Protein AF-A0A7S2NQ00-F1 (afdb_monomer_lite)

Sequence (305 aa):
FSMNWHCWFMMGFLTVGPRHGHSEIGVLGLAWDTFSVASLLTASLGALIAVVATLFPPPPKTNYRKVSDSAATVSKAMGKIWKEAIEYFCGQQEGPMRLLLAEAIGKFSELTTRTLGDLKASWWEGFDLCGMGKKRQLYMALDSTAKSMDAVMVAMQDSITHDKFDKLHIAFCTSLRSSMDELRVAASALFELCEQACQDGDISSDEVDLINDTILLVQDKQALLLRTYRGLAHERGFGAQMVSEDLASENTFVFALSVWARKIADLARNILDIDDRLDRERNCTGTLANALRAGFCTAFSVPDK

Structure (mmCIF, N/CA/C/O backbone):
data_AF-A0A7S2NQ00-F1
#
_entry.id   AF-A0A7S2NQ00-F1
#
loop_
_atom_site.group_PDB
_atom_site.id
_atom_site.type_symbol
_atom_site.label_atom_id
_atom_site.label_alt_id
_atom_site.label_comp_id
_atom_site.label_asym_id
_atom_site.label_entity_id
_atom_site.label_seq_id
_atom_site.pdbx_PDB_ins_code
_atom_site.Cartn_x
_atom_site.Cartn_y
_atom_site.Cartn_z
_atom_site.occupancy
_atom_site.B_iso_or_equiv
_atom_site.auth_seq_id
_atom_site.auth_comp_id
_atom_site.auth_asym_id
_atom_site.auth_atom_id
_atom_site.pdbx_PDB_model_num
ATOM 1 N N . PHE A 1 1 ? 30.114 32.104 -31.464 1.00 52.38 1 PHE A N 1
ATOM 2 C CA . PHE A 1 1 ? 31.107 31.275 -32.184 1.00 52.38 1 PHE A CA 1
ATOM 3 C C . PHE A 1 1 ? 30.526 30.605 -33.438 1.00 52.38 1 PHE A C 1
ATOM 5 O O . PHE A 1 1 ? 31.122 30.752 -34.495 1.00 52.38 1 PHE A O 1
ATOM 12 N N . SER A 1 2 ? 29.344 29.969 -33.373 1.00 44.84 2 SER A N 1
ATOM 13 C CA . SER A 1 2 ? 28.665 29.335 -34.530 1.00 44.84 2 SER A CA 1
ATOM 14 C C . SER A 1 2 ? 28.447 30.265 -35.747 1.00 44.84 2 SER A C 1
ATOM 16 O O . SER A 1 2 ? 28.715 29.865 -36.875 1.00 44.84 2 SER A O 1
ATOM 18 N N . MET A 1 3 ? 28.075 31.535 -35.534 1.00 55.12 3 MET A N 1
ATOM 19 C CA . MET A 1 3 ? 27.800 32.480 -36.634 1.00 55.12 3 MET A CA 1
ATOM 20 C C . MET A 1 3 ? 29.037 32.853 -37.471 1.00 55.12 3 MET A C 1
ATOM 22 O O . MET A 1 3 ? 28.929 33.014 -38.681 1.00 55.12 3 MET A O 1
ATOM 26 N N . ASN A 1 4 ? 30.223 32.939 -36.855 1.00 66.38 4 ASN A N 1
ATOM 27 C CA . ASN A 1 4 ? 31.463 33.279 -37.570 1.00 66.38 4 ASN A CA 1
ATOM 28 C C . ASN A 1 4 ? 31.917 32.116 -38.476 1.00 66.38 4 ASN A C 1
ATOM 30 O O . ASN A 1 4 ? 32.315 32.314 -39.620 1.00 66.38 4 ASN A O 1
ATOM 34 N N . TRP A 1 5 ? 31.736 30.883 -37.993 1.00 65.56 5 TRP A N 1
ATOM 35 C CA . TRP A 1 5 ? 31.944 29.667 -38.779 1.00 65.56 5 TRP A CA 1
ATOM 36 C C . TRP A 1 5 ? 30.971 29.561 -39.956 1.00 65.56 5 TRP A C 1
ATOM 38 O O . TRP A 1 5 ? 31.375 29.193 -41.057 1.00 65.56 5 TRP A O 1
ATOM 48 N N . HIS A 1 6 ? 29.706 29.940 -39.760 1.00 62.81 6 HIS A N 1
ATOM 49 C CA . HIS A 1 6 ? 28.709 29.879 -40.826 1.00 62.81 6 HIS A CA 1
ATOM 50 C C . HIS A 1 6 ? 29.002 30.869 -41.967 1.00 62.81 6 HIS A C 1
ATOM 52 O O . HIS A 1 6 ? 28.882 30.501 -43.137 1.00 62.81 6 HIS A O 1
ATOM 58 N N . CYS A 1 7 ? 29.459 32.085 -41.638 1.00 67.62 7 CYS A N 1
ATOM 59 C CA . CYS A 1 7 ? 29.913 33.073 -42.622 1.00 67.62 7 CYS A CA 1
ATOM 60 C C . CYS A 1 7 ? 31.160 32.605 -43.385 1.00 67.62 7 CYS A C 1
ATOM 62 O O . CYS A 1 7 ? 31.236 32.790 -44.598 1.00 67.62 7 CYS A O 1
ATOM 64 N N . TRP A 1 8 ? 32.114 31.962 -42.705 1.00 71.00 8 TRP A N 1
ATOM 65 C CA . TRP A 1 8 ? 33.297 31.392 -43.355 1.00 71.00 8 TRP A CA 1
ATOM 66 C C . TRP A 1 8 ? 32.928 30.266 -44.340 1.00 71.00 8 TRP A C 1
ATOM 68 O O . TRP A 1 8 ? 33.431 30.251 -45.462 1.00 71.00 8 TRP A O 1
ATOM 78 N N . PHE A 1 9 ? 31.965 29.402 -43.990 1.00 64.19 9 PHE A N 1
ATOM 79 C CA . PHE A 1 9 ? 31.424 28.382 -44.900 1.00 64.19 9 PHE A CA 1
ATOM 80 C C . PHE A 1 9 ? 30.697 28.965 -46.114 1.00 64.19 9 PHE A C 1
ATOM 82 O O . PHE A 1 9 ? 30.897 28.488 -47.230 1.00 64.19 9 PHE A O 1
ATOM 89 N N . MET A 1 10 ? 29.869 29.997 -45.919 1.00 64.31 10 MET A N 1
ATOM 90 C CA . MET A 1 10 ? 29.208 30.681 -47.036 1.00 64.31 10 MET A CA 1
ATOM 91 C C . MET A 1 10 ? 30.221 31.348 -47.967 1.00 64.31 10 MET A C 1
ATOM 93 O O . MET A 1 10 ? 30.079 31.256 -49.183 1.00 64.31 10 MET A O 1
ATOM 97 N N . MET A 1 11 ? 31.280 31.953 -47.419 1.00 67.50 11 MET A N 1
ATOM 98 C CA . MET A 1 11 ? 32.352 32.519 -48.237 1.00 67.50 11 MET A CA 1
ATOM 99 C C . MET A 1 11 ? 33.125 31.438 -48.997 1.00 67.50 11 MET A C 1
ATOM 101 O O . MET A 1 11 ? 33.372 31.628 -50.181 1.00 67.50 11 MET A O 1
ATOM 105 N N . GLY A 1 12 ? 33.412 30.285 -48.382 1.00 64.06 12 GLY A N 1
ATOM 106 C CA . GLY A 1 12 ? 34.056 29.144 -49.047 1.00 64.06 12 GLY A CA 1
ATOM 107 C C . GLY A 1 12 ? 33.224 28.498 -50.165 1.00 64.06 12 GLY A C 1
ATOM 108 O O . GLY A 1 12 ? 33.791 27.924 -51.089 1.00 64.06 12 GLY A O 1
ATOM 109 N N . PHE A 1 13 ? 31.892 28.618 -50.120 1.00 60.06 13 PHE A N 1
ATOM 110 C CA . PHE A 1 13 ? 31.005 28.214 -51.221 1.00 60.06 13 PHE A CA 1
ATOM 111 C C . PHE A 1 13 ? 31.018 29.205 -52.395 1.00 60.06 13 PHE A C 1
ATOM 113 O O . PHE A 1 13 ? 30.769 28.810 -53.533 1.00 60.06 13 PHE A O 1
ATOM 120 N N . LEU A 1 14 ? 31.285 30.487 -52.124 1.00 60.31 14 LEU A N 1
ATOM 121 C CA . LEU A 1 14 ? 31.283 31.563 -53.120 1.00 60.31 14 LEU A CA 1
ATOM 122 C C . LEU A 1 14 ? 32.651 31.756 -53.791 1.00 60.31 14 LEU A C 1
ATOM 124 O O . LEU A 1 14 ? 32.713 32.254 -54.916 1.00 60.31 14 LEU A O 1
ATOM 128 N N . THR A 1 15 ? 33.751 31.347 -53.153 1.00 60.72 15 THR A N 1
ATOM 129 C CA . THR A 1 15 ? 35.082 31.332 -53.772 1.00 60.72 15 THR A CA 1
ATOM 130 C C . THR A 1 15 ? 35.313 30.040 -54.553 1.00 60.72 15 THR A C 1
ATOM 132 O O . THR A 1 15 ? 35.629 28.988 -54.004 1.00 60.72 15 THR A O 1
ATOM 135 N N . VAL A 1 16 ? 35.210 30.129 -55.880 1.00 57.78 16 VAL A N 1
ATOM 136 C CA . VAL A 1 16 ? 35.506 29.025 -56.806 1.00 57.78 16 VAL A CA 1
ATOM 137 C C . VAL A 1 16 ? 37.029 28.823 -56.904 1.00 57.78 16 VAL A C 1
ATOM 139 O O . VAL A 1 16 ? 37.680 29.313 -57.822 1.00 57.78 16 VAL A O 1
ATOM 142 N N . GLY A 1 17 ? 37.625 28.166 -55.906 1.00 62.41 17 GLY A N 1
ATOM 143 C CA . GLY A 1 17 ? 39.046 27.797 -55.893 1.00 62.41 17 GLY A CA 1
ATOM 144 C C . GLY A 1 17 ? 39.348 26.487 -56.648 1.00 62.41 17 GLY A C 1
ATOM 145 O O . GLY A 1 17 ? 38.424 25.732 -56.963 1.00 62.41 17 GLY A O 1
ATOM 146 N N . PRO A 1 18 ? 40.629 26.177 -56.939 1.00 56.31 18 PRO A N 1
ATOM 147 C CA . PRO A 1 18 ? 41.018 24.993 -57.707 1.00 56.31 18 PRO A CA 1
ATOM 148 C C . PRO A 1 18 ? 40.613 23.703 -56.980 1.00 56.31 18 PRO A C 1
ATOM 150 O O . PRO A 1 18 ? 41.035 23.461 -55.845 1.00 56.31 18 PRO A O 1
ATOM 153 N N . ARG A 1 19 ? 39.797 22.871 -57.642 1.00 55.47 19 ARG A N 1
ATOM 154 C CA . ARG A 1 19 ? 39.332 21.571 -57.133 1.00 55.47 19 ARG A CA 1
ATOM 155 C C . ARG A 1 19 ? 40.534 20.652 -56.888 1.00 55.47 19 ARG A C 1
ATOM 157 O O . ARG A 1 19 ? 41.131 20.154 -57.837 1.00 55.47 19 ARG A O 1
ATOM 164 N N . HIS A 1 20 ? 40.896 20.447 -55.623 1.00 53.41 20 HIS A N 1
ATOM 165 C CA . HIS A 1 20 ? 41.841 19.400 -55.235 1.00 53.41 20 HIS A CA 1
ATOM 166 C C . HIS A 1 20 ? 41.132 18.036 -55.312 1.00 53.41 20 HIS A C 1
ATOM 168 O O . HIS A 1 20 ? 39.928 17.958 -55.075 1.00 53.41 20 HIS A O 1
ATOM 174 N N . GLY A 1 21 ? 41.875 17.009 -55.735 1.00 54.28 21 GLY A N 1
ATOM 175 C CA . GLY A 1 21 ? 41.386 15.752 -56.318 1.00 54.28 21 GLY A CA 1
ATOM 176 C C . GLY A 1 21 ? 40.167 15.113 -55.647 1.00 54.28 21 GLY A C 1
ATOM 177 O O . GLY A 1 21 ? 40.151 14.874 -54.444 1.00 54.28 21 GLY A O 1
ATOM 178 N N . HIS A 1 22 ? 39.160 14.802 -56.464 1.00 52.53 22 HIS A N 1
ATOM 179 C CA . HIS A 1 22 ? 37.977 14.046 -56.071 1.00 52.53 22 HIS A CA 1
ATOM 180 C C . HIS A 1 22 ? 38.271 12.542 -56.072 1.00 52.53 22 HIS A C 1
ATOM 182 O O . HIS A 1 22 ? 38.743 12.000 -57.069 1.00 52.53 22 HIS A O 1
ATOM 188 N N . SER A 1 23 ? 37.940 11.856 -54.981 1.00 54.41 23 SER A N 1
ATOM 189 C CA . SER A 1 23 ? 37.744 10.408 -54.969 1.00 54.41 23 SER A CA 1
ATOM 190 C C . SER A 1 23 ? 36.281 10.110 -55.333 1.00 54.41 23 SER A C 1
ATOM 192 O O . SER A 1 23 ? 35.358 10.438 -54.590 1.00 54.41 23 SER A O 1
ATOM 194 N N . GLU A 1 24 ? 36.041 9.500 -56.497 1.00 54.00 24 GLU A N 1
ATOM 195 C CA . GLU A 1 24 ? 34.697 9.166 -57.013 1.00 54.00 24 GLU A CA 1
ATOM 196 C C . GLU A 1 24 ? 34.050 7.941 -56.325 1.00 54.00 24 GLU A C 1
ATOM 198 O O . GLU A 1 24 ? 33.332 7.167 -56.949 1.00 54.00 24 GLU A O 1
ATOM 203 N N . ILE A 1 25 ? 34.284 7.724 -55.029 1.00 55.72 25 ILE A N 1
ATOM 204 C CA . ILE A 1 25 ? 33.811 6.516 -54.316 1.00 55.72 25 ILE A CA 1
ATOM 205 C C . ILE A 1 25 ? 32.487 6.794 -53.567 1.00 55.72 25 ILE A C 1
ATOM 207 O O . ILE A 1 25 ? 32.195 6.232 -52.517 1.00 55.72 25 ILE A O 1
ATOM 211 N N . GLY A 1 26 ? 31.657 7.701 -54.086 1.00 51.44 26 GLY A N 1
ATOM 212 C CA . GLY A 1 26 ? 30.433 8.151 -53.420 1.00 51.44 26 GLY A CA 1
ATOM 213 C C . GLY A 1 26 ? 29.147 7.528 -53.963 1.00 51.44 26 GLY A C 1
ATOM 214 O O . GLY A 1 26 ? 28.805 7.717 -55.129 1.00 51.44 26 GLY A O 1
ATOM 215 N N . VAL A 1 27 ? 28.364 6.867 -53.103 1.00 57.03 27 VAL A N 1
ATOM 216 C CA . VAL A 1 27 ? 26.965 6.504 -53.404 1.00 57.03 27 VAL A CA 1
ATOM 217 C C . VAL A 1 27 ? 26.178 7.789 -53.720 1.00 57.03 27 VAL A C 1
ATOM 219 O O . VAL A 1 27 ? 26.287 8.763 -52.975 1.00 57.03 27 VAL A O 1
ATOM 222 N N . LEU A 1 28 ? 25.415 7.794 -54.825 1.00 63.53 28 LEU A N 1
ATOM 223 C CA . LEU A 1 28 ? 24.673 8.945 -55.392 1.00 63.53 28 LEU A CA 1
ATOM 224 C C . LEU A 1 28 ? 25.531 10.088 -55.981 1.00 63.53 28 LEU A C 1
ATOM 226 O O . LEU A 1 28 ? 25.017 11.184 -56.193 1.00 63.53 28 LEU A O 1
ATOM 230 N N . GLY A 1 29 ? 26.820 9.867 -56.265 1.00 65.38 29 GLY A N 1
ATOM 231 C CA . GLY A 1 29 ? 27.687 10.906 -56.849 1.00 65.38 29 GLY A CA 1
ATOM 232 C C . GLY A 1 29 ? 28.049 12.035 -55.875 1.00 65.38 29 GLY A C 1
ATOM 233 O O . GLY A 1 29 ? 28.569 13.073 -56.282 1.00 65.38 29 GLY A O 1
ATOM 234 N N . LEU A 1 30 ? 27.779 11.841 -54.581 1.00 61.88 30 LEU A N 1
ATOM 235 C CA . LEU A 1 30 ? 28.174 12.748 -53.510 1.00 61.88 30 LEU A CA 1
ATOM 236 C C . LEU A 1 30 ? 29.583 12.389 -53.033 1.00 61.88 30 LEU A C 1
ATOM 238 O O . LEU A 1 30 ? 29.820 11.287 -52.545 1.00 61.88 30 LEU A O 1
ATOM 242 N N . ALA A 1 31 ? 30.521 13.327 -53.135 1.00 69.19 31 ALA A N 1
ATOM 243 C CA . ALA A 1 31 ? 31.853 13.175 -52.561 1.00 69.19 31 ALA A CA 1
ATOM 244 C C . ALA A 1 31 ? 31.782 13.366 -51.034 1.00 69.19 31 ALA A C 1
ATOM 246 O O . ALA A 1 31 ? 31.912 14.485 -50.532 1.00 69.19 31 ALA A O 1
ATOM 247 N N . TRP A 1 32 ? 31.545 12.268 -50.307 1.00 68.25 32 TRP A N 1
ATOM 248 C CA . TRP A 1 32 ? 31.371 12.221 -48.845 1.00 68.25 32 TRP A CA 1
ATOM 249 C C . TRP A 1 32 ? 32.559 12.777 -48.054 1.00 68.25 32 TRP A C 1
ATOM 251 O O . TRP A 1 32 ? 32.374 13.278 -46.950 1.00 68.25 32 TRP A O 1
ATOM 261 N N . ASP A 1 33 ? 33.752 12.743 -48.645 1.00 64.94 33 ASP A N 1
ATOM 262 C CA . ASP A 1 33 ? 34.991 13.254 -48.048 1.00 64.94 33 ASP A CA 1
ATOM 263 C C . ASP A 1 33 ? 35.174 14.770 -48.252 1.00 64.94 33 ASP A C 1
ATOM 265 O O . ASP A 1 33 ? 36.133 15.391 -47.796 1.00 64.94 33 ASP A O 1
ATOM 269 N N . THR A 1 34 ? 34.239 15.417 -48.956 1.00 71.25 34 THR A N 1
ATOM 270 C CA . THR A 1 34 ? 34.303 16.865 -49.134 1.00 71.25 34 THR A CA 1
ATOM 271 C C . THR A 1 34 ? 33.922 17.531 -47.825 1.00 71.25 34 THR A C 1
ATOM 273 O O . THR A 1 34 ? 32.816 17.353 -47.310 1.00 71.25 34 THR A O 1
ATOM 276 N N . PHE A 1 35 ? 34.815 18.386 -47.343 1.00 73.12 35 PHE A N 1
ATOM 277 C CA . PHE A 1 35 ? 34.628 19.207 -46.153 1.00 73.12 35 PHE A CA 1
ATOM 278 C C . PHE A 1 35 ? 33.249 19.905 -46.094 1.00 73.12 35 PHE A C 1
ATOM 280 O O . PHE A 1 35 ? 32.641 20.009 -45.027 1.00 73.12 35 PHE A O 1
ATOM 287 N N . SER A 1 36 ? 32.694 20.302 -47.244 1.00 70.94 36 SER A N 1
ATOM 288 C CA . SER A 1 36 ? 31.351 20.884 -47.369 1.00 70.94 36 SER A CA 1
ATOM 289 C C . SER A 1 36 ? 30.213 19.929 -46.976 1.00 70.94 36 SER A C 1
ATOM 291 O O . SER A 1 36 ? 29.279 20.347 -46.293 1.00 70.94 36 SER A O 1
ATOM 293 N N . VAL A 1 37 ? 30.279 18.652 -47.374 1.00 74.94 37 VAL A N 1
ATOM 294 C CA . VAL A 1 37 ? 29.240 17.642 -47.081 1.00 74.94 37 VAL A CA 1
ATOM 295 C C . VAL A 1 37 ? 29.278 17.259 -45.605 1.00 74.94 37 VAL A C 1
ATOM 297 O O . VAL A 1 37 ? 28.239 17.261 -44.945 1.00 74.94 37 VAL A O 1
ATOM 300 N N . ALA A 1 38 ? 30.475 17.023 -45.061 1.00 76.12 38 ALA A N 1
ATOM 301 C CA . ALA A 1 38 ? 30.662 16.742 -43.638 1.00 76.12 38 ALA A CA 1
ATOM 302 C C . ALA A 1 38 ? 30.102 17.871 -42.754 1.00 76.12 38 ALA A C 1
ATOM 304 O O . ALA A 1 38 ? 29.434 17.628 -41.747 1.00 76.12 38 ALA A O 1
ATOM 305 N N . SER A 1 39 ? 30.307 19.120 -43.170 1.00 75.00 39 SER A N 1
ATOM 306 C CA . SER A 1 39 ? 29.847 20.296 -42.429 1.00 75.00 39 SER A CA 1
ATOM 307 C C . SER A 1 39 ? 28.336 20.498 -42.518 1.00 75.00 39 SER A C 1
ATOM 309 O O . SER A 1 39 ? 27.706 20.826 -41.513 1.00 75.00 39 SER A O 1
ATOM 311 N N . LEU A 1 40 ? 27.731 20.228 -43.680 1.00 77.94 40 LEU A N 1
ATOM 312 C CA . LEU A 1 40 ? 26.276 20.244 -43.852 1.00 77.94 40 LEU A CA 1
ATOM 313 C C . LEU A 1 40 ? 25.591 19.153 -43.014 1.00 77.94 40 LEU A C 1
ATOM 315 O O . LEU A 1 40 ? 24.576 19.418 -42.367 1.00 77.94 40 LEU A O 1
ATOM 319 N N . LEU A 1 41 ? 26.154 17.942 -42.978 1.00 80.25 41 LEU A N 1
ATOM 320 C CA . LEU A 1 41 ? 25.651 16.845 -42.145 1.00 80.25 41 LEU A CA 1
ATOM 321 C C . LEU A 1 41 ? 25.779 17.167 -40.657 1.00 80.25 41 LEU A C 1
ATOM 323 O O . LEU A 1 41 ? 24.822 17.005 -39.910 1.00 80.25 41 LEU A O 1
ATOM 327 N N . THR A 1 42 ? 26.920 17.700 -40.227 1.00 82.62 42 THR A N 1
ATOM 328 C CA . THR A 1 42 ? 27.119 18.093 -38.825 1.00 82.62 42 THR A CA 1
ATOM 329 C C . THR A 1 42 ? 26.159 19.217 -38.422 1.00 82.62 42 THR A C 1
ATOM 331 O O . THR A 1 42 ? 25.570 19.167 -37.344 1.00 82.62 42 THR A O 1
ATOM 334 N N . ALA A 1 43 ? 25.948 20.212 -39.290 1.00 81.50 43 ALA A N 1
ATOM 335 C CA . ALA A 1 43 ? 25.021 21.313 -39.035 1.00 81.50 43 ALA A CA 1
ATOM 336 C C . ALA A 1 43 ? 23.555 20.855 -39.011 1.00 81.50 43 ALA A C 1
ATOM 338 O O . ALA A 1 43 ? 22.803 21.284 -38.140 1.00 81.50 43 ALA A O 1
ATOM 339 N N . SER A 1 44 ? 23.150 19.965 -39.921 1.00 83.12 44 SER A N 1
ATOM 340 C CA . SER A 1 44 ? 21.791 19.403 -39.945 1.00 83.12 44 SER A CA 1
ATOM 341 C C . SER A 1 44 ? 21.531 18.475 -38.759 1.00 83.12 44 SER A C 1
ATOM 343 O O . SER A 1 44 ? 20.485 18.596 -38.128 1.00 83.12 44 SER A O 1
ATOM 345 N N . LEU A 1 45 ? 22.494 17.630 -38.378 1.00 83.19 45 LEU A N 1
ATOM 346 C CA . LEU A 1 45 ? 22.410 16.813 -37.167 1.00 83.19 45 LEU A CA 1
ATOM 347 C C . LEU A 1 45 ? 22.350 17.696 -35.912 1.00 83.19 45 LEU A C 1
ATOM 349 O O . LEU A 1 45 ? 21.523 17.465 -35.037 1.00 83.19 45 LEU A O 1
ATOM 353 N N . GLY A 1 46 ? 23.175 18.746 -35.849 1.00 82.19 46 GLY A N 1
ATOM 354 C CA . GLY A 1 46 ? 23.172 19.724 -34.762 1.00 82.19 46 GLY A CA 1
ATOM 355 C C . GLY A 1 46 ? 21.860 20.504 -34.669 1.00 82.19 46 GLY A C 1
ATOM 356 O O . GLY A 1 46 ? 21.346 20.694 -33.572 1.00 82.19 46 GLY A O 1
ATOM 357 N N . ALA A 1 47 ? 21.276 20.898 -35.805 1.00 81.69 47 ALA A N 1
ATOM 358 C CA . ALA A 1 47 ? 19.964 21.535 -35.861 1.00 81.69 47 ALA A CA 1
ATOM 359 C C . ALA A 1 47 ? 18.849 20.572 -35.431 1.00 81.69 47 ALA A C 1
ATOM 361 O O . ALA A 1 47 ? 17.967 20.968 -34.676 1.00 81.69 47 ALA A O 1
ATOM 362 N N . LEU A 1 48 ? 18.911 19.302 -35.841 1.00 86.12 48 LEU A N 1
ATOM 363 C CA . LEU A 1 48 ? 17.948 18.279 -35.438 1.00 86.12 48 LEU A CA 1
ATOM 364 C C . LEU A 1 48 ? 18.043 17.998 -33.933 1.00 86.12 48 LEU A C 1
ATOM 366 O O . LEU A 1 48 ? 17.024 17.996 -33.252 1.00 86.12 48 LEU A O 1
ATOM 370 N N . ILE A 1 49 ? 19.259 17.872 -33.393 1.00 81.56 49 ILE A N 1
ATOM 371 C CA . ILE A 1 49 ? 19.506 17.757 -31.950 1.00 81.56 49 ILE A CA 1
ATOM 372 C C . ILE A 1 49 ? 19.036 19.016 -31.213 1.00 81.56 49 ILE A C 1
ATOM 374 O O . ILE A 1 49 ? 18.478 18.891 -30.133 1.00 81.56 49 ILE A O 1
ATOM 378 N N . ALA A 1 50 ? 19.207 20.217 -31.770 1.00 80.44 50 ALA A N 1
ATOM 379 C CA . ALA A 1 50 ? 18.739 21.461 -31.158 1.00 80.44 50 ALA A CA 1
ATOM 380 C C . ALA A 1 50 ? 17.208 21.589 -31.178 1.00 80.44 50 ALA A C 1
ATOM 382 O O . ALA A 1 50 ? 16.624 22.060 -30.206 1.00 80.44 50 ALA A O 1
ATOM 383 N N . VAL A 1 51 ? 16.537 21.133 -32.239 1.00 83.31 51 VAL A N 1
ATOM 384 C CA . VAL A 1 51 ? 15.069 21.035 -32.287 1.00 83.31 51 VAL A CA 1
ATOM 385 C C . VAL A 1 51 ? 14.589 20.010 -31.266 1.00 83.31 51 VAL A C 1
ATOM 387 O O . VAL A 1 51 ? 13.704 20.309 -30.477 1.00 83.31 51 VAL A O 1
ATOM 390 N N . VAL A 1 52 ? 15.233 18.845 -31.189 1.00 76.50 52 VAL A N 1
ATOM 391 C CA . VAL A 1 52 ? 14.970 17.845 -30.146 1.00 76.50 52 VAL A CA 1
ATOM 392 C C . VAL A 1 52 ? 15.186 18.466 -28.758 1.00 76.50 52 VAL A C 1
ATOM 394 O O . VAL A 1 52 ? 14.283 18.442 -27.937 1.00 76.50 52 VAL A O 1
ATOM 397 N N . ALA A 1 53 ? 16.306 19.135 -28.501 1.00 70.94 53 ALA A N 1
ATOM 398 C CA . ALA A 1 53 ? 16.616 19.750 -27.209 1.00 70.94 53 ALA A CA 1
ATOM 399 C C . ALA A 1 53 ? 15.712 20.942 -26.845 1.00 70.94 53 ALA A C 1
ATOM 401 O O . ALA A 1 53 ? 15.511 21.219 -25.669 1.00 70.94 53 ALA A O 1
ATOM 402 N N . THR A 1 54 ? 15.159 21.661 -27.823 1.00 72.94 54 THR A N 1
ATOM 403 C CA . THR A 1 54 ? 14.191 22.745 -27.567 1.00 72.94 54 THR A CA 1
ATOM 404 C C . THR A 1 54 ? 12.768 22.218 -27.394 1.00 72.94 54 THR A C 1
ATOM 406 O O . THR A 1 54 ? 11.995 22.807 -26.641 1.00 72.94 54 THR A O 1
ATOM 409 N N . LEU A 1 55 ? 12.433 21.083 -28.016 1.00 69.44 55 LEU A N 1
ATOM 410 C CA . LEU A 1 55 ? 11.195 20.339 -27.764 1.00 69.44 55 LEU A CA 1
ATOM 411 C C . LEU A 1 55 ? 11.239 19.556 -26.439 1.00 69.44 55 LEU A C 1
ATOM 413 O O . LEU A 1 55 ? 10.189 19.317 -25.845 1.00 69.44 55 LEU A O 1
ATOM 417 N N . PHE A 1 56 ? 12.433 19.202 -25.954 1.00 62.75 56 PHE A N 1
ATOM 418 C CA . PHE A 1 56 ? 12.677 18.552 -24.666 1.00 62.75 56 PHE A CA 1
ATOM 419 C C . PHE A 1 56 ? 13.412 19.514 -23.703 1.00 62.75 56 PHE A C 1
ATOM 421 O O . PHE A 1 56 ? 14.631 19.396 -23.551 1.00 62.75 56 PHE A O 1
ATOM 428 N N . PRO A 1 57 ? 12.708 20.460 -23.032 1.00 55.88 57 PRO A N 1
ATOM 429 C CA . PRO A 1 57 ? 13.256 21.245 -21.909 1.00 55.88 57 PRO A CA 1
ATOM 430 C C . PRO A 1 57 ? 13.941 20.337 -20.861 1.00 55.88 57 PRO A C 1
ATOM 432 O O . PRO A 1 57 ? 13.695 19.128 -20.898 1.00 55.88 57 PRO A O 1
ATOM 435 N N . PRO A 1 58 ? 14.785 20.869 -19.931 1.00 55.59 58 PRO A N 1
ATOM 436 C CA . PRO A 1 58 ? 15.537 20.059 -18.958 1.00 55.59 58 PRO A CA 1
ATOM 437 C C . PRO A 1 58 ? 14.640 18.955 -18.418 1.00 55.59 58 PRO A C 1
ATOM 439 O O . PRO A 1 58 ? 13.527 19.292 -18.003 1.00 55.59 58 PRO A O 1
ATOM 442 N N . PRO A 1 59 ? 15.069 17.679 -18.521 1.00 53.59 59 PRO A N 1
ATOM 443 C CA . PRO A 1 59 ? 14.159 16.557 -18.665 1.00 53.59 59 PRO A CA 1
ATOM 444 C C . PRO A 1 59 ? 13.096 16.679 -17.582 1.00 53.59 59 PRO A C 1
ATOM 446 O O . PRO A 1 59 ? 13.450 16.587 -16.396 1.00 53.59 59 PRO A O 1
ATOM 449 N N . PRO A 1 60 ? 11.829 16.980 -17.946 1.00 60.47 60 PRO A N 1
ATOM 450 C CA . PRO A 1 60 ? 10.766 17.019 -16.960 1.00 60.47 60 PRO A CA 1
ATOM 451 C C . PRO A 1 60 ? 10.860 15.705 -16.198 1.00 60.47 60 PRO A C 1
ATOM 453 O O . PRO A 1 60 ? 11.134 14.678 -16.824 1.00 60.47 60 PRO A O 1
ATOM 456 N N . LYS A 1 61 ? 10.731 15.744 -14.859 1.00 69.00 61 LYS A N 1
ATOM 457 C CA . LYS A 1 61 ? 10.731 14.525 -14.033 1.00 69.00 61 LYS A CA 1
ATOM 458 C C . LYS A 1 61 ? 9.959 13.463 -14.809 1.00 69.00 61 LYS A C 1
ATOM 460 O O . LYS A 1 61 ? 8.780 13.694 -15.091 1.00 69.00 61 LYS A O 1
ATOM 465 N N . THR A 1 62 ? 10.644 12.390 -15.210 1.00 82.69 62 THR A N 1
ATOM 466 C CA . THR A 1 62 ? 10.021 11.335 -16.009 1.00 82.69 62 THR A CA 1
ATOM 467 C C . THR A 1 62 ? 8.751 10.909 -15.286 1.00 82.69 62 THR A C 1
ATOM 469 O O . THR A 1 62 ? 8.711 10.877 -14.051 1.00 82.69 62 THR A O 1
ATOM 472 N N . ASN A 1 63 ? 7.682 10.658 -16.021 1.00 88.81 63 ASN A N 1
ATOM 473 C CA . ASN A 1 63 ? 6.413 10.219 -15.473 1.00 88.81 63 ASN A CA 1
ATOM 474 C C . ASN A 1 63 ? 6.622 8.980 -14.596 1.00 88.81 63 ASN A C 1
ATOM 476 O O . ASN A 1 63 ? 6.029 8.919 -13.530 1.00 88.81 63 ASN A O 1
ATOM 480 N N . TYR A 1 64 ? 7.566 8.085 -14.914 1.00 89.62 64 TYR A N 1
ATOM 481 C CA . TYR A 1 64 ? 7.960 7.010 -13.988 1.00 89.62 64 TYR A CA 1
ATOM 482 C C . TYR A 1 64 ? 8.493 7.488 -12.630 1.00 89.62 64 TYR A C 1
ATOM 484 O O . TYR A 1 64 ? 8.159 6.894 -11.607 1.00 89.62 64 TYR A O 1
ATOM 492 N N . ARG A 1 65 ? 9.313 8.546 -12.586 1.00 91.50 65 ARG A N 1
ATOM 493 C CA . ARG A 1 65 ? 9.760 9.133 -11.311 1.00 91.50 65 ARG A CA 1
ATOM 494 C C . ARG A 1 65 ? 8.596 9.772 -10.565 1.00 91.50 65 ARG A C 1
ATOM 496 O O . ARG A 1 65 ? 8.503 9.606 -9.360 1.00 91.50 65 ARG A O 1
ATOM 503 N N . LYS A 1 66 ? 7.688 10.458 -11.268 1.00 93.31 66 LYS A N 1
ATOM 504 C CA . LYS A 1 66 ? 6.474 11.015 -10.648 1.00 93.31 66 LYS A CA 1
ATOM 505 C C . LYS A 1 66 ? 5.565 9.926 -10.087 1.00 93.31 66 LYS A C 1
ATOM 507 O O . LYS A 1 66 ? 5.035 10.108 -8.999 1.00 93.31 66 LYS A O 1
ATOM 512 N N . VAL A 1 67 ? 5.396 8.818 -10.808 1.00 95.12 67 VAL A N 1
ATOM 513 C CA . VAL A 1 67 ? 4.604 7.662 -10.372 1.00 95.12 67 VAL A CA 1
ATOM 514 C C . VAL A 1 67 ? 5.217 7.046 -9.125 1.00 95.12 67 VAL A C 1
ATOM 516 O O . VAL A 1 67 ? 4.491 6.833 -8.168 1.00 95.12 67 VAL A O 1
ATOM 519 N N . SER A 1 68 ? 6.533 6.825 -9.097 1.00 95.38 68 SER A N 1
ATOM 520 C CA . SER A 1 68 ? 7.218 6.293 -7.913 1.00 95.38 68 SER A CA 1
ATOM 521 C C . SER A 1 68 ? 7.131 7.258 -6.721 1.00 95.38 68 SER A C 1
ATOM 523 O O . SER A 1 68 ? 6.667 6.859 -5.657 1.00 95.38 68 SER A O 1
ATOM 525 N N . ASP A 1 69 ? 7.431 8.552 -6.913 1.00 95.88 69 ASP A N 1
ATOM 526 C CA . ASP A 1 69 ? 7.270 9.586 -5.874 1.00 95.88 69 ASP A CA 1
ATOM 527 C C . ASP A 1 69 ? 5.818 9.620 -5.336 1.00 95.88 69 ASP A C 1
ATOM 529 O O . ASP A 1 69 ? 5.582 9.744 -4.129 1.00 95.88 69 ASP A O 1
ATOM 533 N N . SER A 1 70 ? 4.827 9.512 -6.229 1.00 95.50 70 SER A N 1
ATOM 534 C CA . SER A 1 70 ? 3.406 9.551 -5.868 1.00 95.50 70 SER A CA 1
ATOM 535 C C . SER A 1 70 ? 2.962 8.267 -5.178 1.00 95.50 70 SER A C 1
ATOM 537 O O . SER A 1 70 ? 2.283 8.355 -4.164 1.00 95.50 70 SER A O 1
ATOM 539 N N . ALA A 1 71 ? 3.390 7.093 -5.645 1.00 96.31 71 ALA A N 1
ATOM 540 C CA . ALA A 1 71 ? 3.101 5.806 -5.021 1.00 96.31 71 ALA A CA 1
ATOM 541 C C . ALA A 1 71 ? 3.674 5.733 -3.598 1.00 96.31 71 ALA A C 1
ATOM 543 O O . ALA A 1 71 ? 2.954 5.363 -2.672 1.00 96.31 71 ALA A O 1
ATOM 544 N N . ALA A 1 72 ? 4.912 6.196 -3.398 1.00 97.12 72 ALA A N 1
ATOM 545 C CA . ALA A 1 72 ? 5.520 6.319 -2.074 1.00 97.12 72 ALA A CA 1
ATOM 546 C C . ALA A 1 72 ? 4.760 7.312 -1.174 1.00 97.12 72 ALA A C 1
ATOM 548 O O . ALA A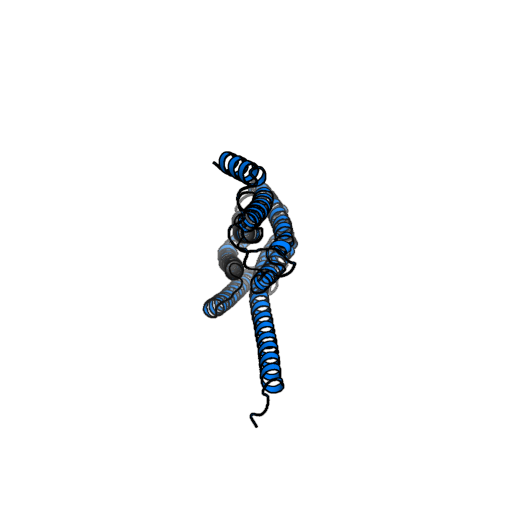 1 72 ? 4.683 7.146 0.044 1.00 97.12 72 ALA A O 1
ATOM 549 N N . THR A 1 73 ? 4.185 8.367 -1.759 1.00 96.88 73 THR A N 1
ATOM 550 C CA . THR A 1 73 ? 3.333 9.312 -1.025 1.00 96.88 73 THR A CA 1
ATOM 551 C C . THR A 1 73 ? 1.983 8.682 -0.668 1.00 96.88 73 THR A C 1
ATOM 553 O O . THR A 1 73 ? 1.516 8.861 0.454 1.00 96.88 73 THR A O 1
ATOM 556 N N . VAL A 1 74 ? 1.375 7.918 -1.582 1.00 96.81 74 VAL A N 1
ATOM 557 C CA . VAL A 1 74 ? 0.111 7.186 -1.391 1.00 96.81 74 VAL A CA 1
ATOM 558 C C . VAL A 1 74 ? 0.255 6.152 -0.274 1.00 96.81 74 VAL A C 1
ATOM 560 O O . VAL A 1 74 ? -0.571 6.140 0.638 1.00 96.81 74 VAL A O 1
ATOM 563 N N . SER A 1 75 ? 1.309 5.330 -0.289 1.00 97.00 75 SER A N 1
ATOM 564 C CA . SER A 1 75 ? 1.537 4.298 0.732 1.00 97.00 75 SER A CA 1
ATOM 565 C C . SER A 1 75 ? 1.712 4.901 2.130 1.00 97.00 75 SER A C 1
ATOM 567 O O . SER A 1 75 ? 1.022 4.503 3.073 1.00 97.00 75 SER A O 1
ATOM 569 N N . LYS A 1 76 ? 2.529 5.955 2.254 1.00 97.25 76 LYS A N 1
ATOM 570 C CA . LYS A 1 76 ? 2.727 6.686 3.517 1.00 97.25 76 LYS A CA 1
ATOM 571 C C . LYS A 1 76 ? 1.466 7.407 3.988 1.00 97.25 76 LYS A C 1
ATOM 573 O O . LYS A 1 76 ? 1.153 7.387 5.179 1.00 97.25 76 LYS A O 1
ATOM 578 N N . ALA A 1 77 ? 0.736 8.053 3.076 1.00 96.69 77 ALA A N 1
ATOM 579 C CA . ALA A 1 77 ? -0.508 8.747 3.401 1.00 96.69 77 ALA A CA 1
ATOM 580 C C . ALA A 1 77 ? -1.568 7.769 3.921 1.00 96.69 77 ALA A C 1
ATOM 582 O O . ALA A 1 77 ? -2.196 8.047 4.936 1.00 96.69 77 ALA A O 1
ATOM 583 N N . MET A 1 78 ? -1.707 6.603 3.286 1.00 96.81 78 MET A N 1
ATOM 584 C CA . MET A 1 78 ? -2.602 5.523 3.707 1.00 96.81 78 MET A CA 1
ATOM 585 C C . MET A 1 78 ? -2.303 5.061 5.143 1.00 96.81 78 MET A C 1
ATOM 587 O O . MET A 1 78 ? -3.197 5.050 5.990 1.00 96.81 78 MET A O 1
ATOM 591 N N . GLY A 1 79 ? -1.039 4.747 5.450 1.00 96.94 79 GLY A N 1
ATOM 592 C CA . GLY A 1 79 ? -0.635 4.346 6.803 1.00 96.94 79 GLY A CA 1
ATOM 593 C C . GLY A 1 79 ? -0.853 5.446 7.849 1.00 96.94 79 GLY A C 1
ATOM 594 O O . GLY A 1 79 ? -1.272 5.164 8.976 1.00 96.94 79 GLY A O 1
ATOM 595 N N . LYS A 1 80 ? -0.620 6.711 7.471 1.00 97.56 80 LYS A N 1
ATOM 596 C CA . LYS A 1 80 ? -0.867 7.885 8.320 1.00 97.56 80 LYS A CA 1
ATOM 597 C C . LYS A 1 80 ? -2.359 8.101 8.597 1.00 97.56 80 LYS A C 1
ATOM 599 O O . LYS A 1 80 ? -2.712 8.313 9.752 1.00 97.56 80 LYS A O 1
ATOM 604 N N . ILE A 1 81 ? -3.218 8.002 7.581 1.00 97.69 81 ILE A N 1
ATOM 605 C CA . ILE A 1 81 ? -4.677 8.137 7.715 1.00 97.69 81 ILE A CA 1
ATOM 606 C C . ILE A 1 81 ? -5.210 7.094 8.696 1.00 97.69 81 ILE A C 1
ATOM 608 O O . ILE A 1 81 ? -5.924 7.450 9.626 1.00 97.69 81 ILE A O 1
ATOM 612 N N . TRP A 1 82 ? -4.808 5.827 8.562 1.00 98.19 82 TRP A N 1
ATOM 613 C CA . TRP A 1 82 ? -5.221 4.786 9.507 1.00 98.19 82 TRP A CA 1
ATOM 614 C C . TRP A 1 82 ? -4.707 5.016 10.927 1.00 98.19 82 TRP A C 1
ATOM 616 O O . TRP A 1 82 ? -5.405 4.705 11.889 1.00 98.19 82 TRP A O 1
ATOM 626 N N . LYS A 1 83 ? -3.495 5.559 11.078 1.00 98.06 83 LYS A N 1
ATOM 627 C CA . LYS A 1 83 ? -2.951 5.905 12.395 1.00 98.06 83 LYS A CA 1
ATOM 628 C C . LYS A 1 83 ? -3.803 6.985 13.061 1.00 98.06 83 LYS A C 1
ATOM 630 O O . LYS A 1 83 ? -4.251 6.792 14.185 1.00 98.06 83 LYS A O 1
ATOM 635 N N . GLU A 1 84 ? -4.055 8.081 12.353 1.00 97.25 84 GLU A N 1
ATOM 636 C CA . GLU A 1 84 ? -4.885 9.189 12.837 1.00 97.25 84 GLU A CA 1
ATOM 637 C C . GLU A 1 84 ? -6.329 8.739 13.105 1.00 97.25 84 GLU A C 1
ATOM 639 O O . GLU A 1 84 ? -6.924 9.135 14.106 1.00 97.25 84 GLU A O 1
ATOM 644 N N . ALA A 1 85 ? -6.867 7.856 12.259 1.00 97.44 85 ALA A N 1
ATOM 645 C CA . ALA A 1 85 ? -8.177 7.247 12.435 1.00 97.44 85 ALA A CA 1
ATOM 646 C C . ALA A 1 85 ? -8.251 6.406 13.715 1.00 97.44 85 ALA A C 1
ATOM 648 O O . ALA A 1 85 ? -9.168 6.602 14.501 1.00 97.44 85 ALA A O 1
ATOM 649 N N . ILE A 1 86 ? -7.283 5.516 13.968 1.00 97.69 86 ILE A N 1
ATOM 650 C CA . ILE A 1 86 ? -7.237 4.703 15.196 1.00 97.69 86 ILE A CA 1
ATOM 651 C C . ILE A 1 86 ? -7.038 5.587 16.432 1.00 97.69 86 ILE A C 1
ATOM 653 O O . ILE A 1 86 ? -7.680 5.359 17.455 1.00 97.69 86 ILE A O 1
ATOM 657 N N . GLU A 1 87 ? -6.169 6.597 16.359 1.00 96.50 87 GLU A N 1
ATOM 658 C CA . GLU A 1 87 ? -5.936 7.534 17.464 1.00 96.50 87 GLU A CA 1
ATOM 659 C C . GLU A 1 87 ? -7.195 8.332 17.816 1.00 96.50 87 GLU A C 1
ATOM 661 O O . GLU A 1 87 ? -7.492 8.494 19.000 1.00 96.50 87 GLU A O 1
ATOM 666 N N . TYR A 1 88 ? -7.947 8.784 16.809 1.00 96.31 88 TYR A N 1
ATOM 667 C CA . TYR A 1 88 ? -9.225 9.459 17.006 1.00 96.31 88 TYR A CA 1
ATOM 668 C C . TYR A 1 88 ? -10.307 8.509 17.520 1.00 96.31 88 TYR A C 1
ATOM 670 O O . TYR A 1 88 ? -10.951 8.806 18.522 1.00 96.31 88 TYR A O 1
ATOM 678 N N . PHE A 1 89 ? -10.472 7.359 16.862 1.00 96.00 89 PHE A N 1
ATOM 679 C CA . PHE A 1 89 ? -11.493 6.362 17.178 1.00 96.00 89 PHE A CA 1
ATOM 680 C C . PHE A 1 89 ? -11.288 5.748 18.566 1.00 96.00 89 PHE A C 1
ATOM 682 O O . PHE A 1 89 ? -12.239 5.381 19.227 1.00 96.00 89 PHE A O 1
ATOM 689 N N . CYS A 1 90 ? -10.049 5.665 19.058 1.00 95.75 90 CYS A N 1
ATOM 690 C CA . CYS A 1 90 ? -9.762 5.246 20.435 1.00 95.75 90 CYS A CA 1
ATOM 691 C C . CYS A 1 90 ? -9.659 6.420 21.425 1.00 95.75 90 CYS A C 1
ATOM 693 O O . CYS A 1 90 ? -9.143 6.247 22.536 1.00 95.75 90 CYS A O 1
ATOM 695 N N . GLY A 1 91 ? -10.057 7.621 21.007 1.00 93.81 91 GLY A N 1
ATOM 696 C CA . GLY A 1 91 ? -10.077 8.822 21.829 1.00 93.81 91 GLY A CA 1
ATOM 697 C C . GLY A 1 91 ? -11.178 8.794 22.892 1.00 93.81 91 GLY A C 1
ATOM 698 O O . GLY A 1 91 ? -11.973 7.866 22.985 1.00 93.81 91 GLY A O 1
ATOM 699 N N . GLN A 1 92 ? -11.214 9.827 23.735 1.00 88.38 92 GLN A N 1
ATOM 700 C CA . GLN A 1 92 ? -12.218 9.940 24.804 1.00 88.38 92 GLN A CA 1
ATOM 701 C C . GLN A 1 92 ? -13.361 10.904 24.474 1.00 88.38 92 GLN A C 1
ATOM 703 O O . GLN A 1 92 ? -14.359 10.918 25.190 1.00 88.38 92 GLN A O 1
ATOM 708 N N . GLN A 1 93 ? -13.194 11.771 23.473 1.00 89.19 93 GLN A N 1
ATOM 709 C CA . GLN A 1 93 ? -14.127 12.859 23.188 1.00 89.19 93 GLN A CA 1
ATOM 710 C C . GLN A 1 93 ? -14.170 13.167 21.694 1.00 89.19 93 GLN A C 1
ATOM 712 O O . GLN A 1 93 ? -13.153 13.089 20.999 1.00 89.19 93 GLN A O 1
ATOM 717 N N . GLU A 1 94 ? -15.340 13.609 21.238 1.00 89.31 94 GLU A N 1
ATOM 718 C CA . GLU A 1 94 ? -15.541 14.119 19.889 1.00 89.31 94 GLU A CA 1
ATOM 719 C C . GLU A 1 94 ? -14.694 15.382 19.673 1.00 89.31 94 GLU A C 1
ATOM 721 O O . GLU A 1 94 ? -14.861 16.402 20.342 1.00 89.31 94 GLU A O 1
ATOM 726 N N . GLY A 1 95 ? -13.754 15.301 18.732 1.00 89.75 95 GLY A N 1
ATOM 727 C CA . GLY A 1 95 ? -12.848 16.398 18.392 1.00 89.75 95 GLY A CA 1
ATOM 728 C C . GLY A 1 95 ? -12.939 16.849 16.929 1.00 89.75 95 GLY A C 1
ATOM 729 O O . GLY A 1 95 ? -13.491 16.134 16.086 1.00 89.75 95 GLY A O 1
ATOM 730 N N . PRO A 1 96 ? -12.318 17.997 16.584 1.00 91.25 96 PRO A N 1
ATOM 731 C CA . PRO A 1 96 ? -12.262 18.511 15.209 1.00 91.25 96 PRO A CA 1
ATOM 732 C C . PRO A 1 96 ? -11.474 17.604 14.250 1.00 91.25 96 PRO A C 1
ATOM 734 O O . PRO A 1 96 ? -11.562 17.766 13.034 1.00 91.25 96 PRO A O 1
ATOM 737 N N . MET A 1 97 ? -10.732 16.628 14.780 1.00 90.88 97 MET A N 1
ATOM 738 C CA . MET A 1 97 ? -9.916 15.689 14.011 1.00 90.88 97 MET A CA 1
ATOM 739 C C . MET A 1 97 ? -10.722 14.892 12.973 1.00 90.88 97 MET A C 1
ATOM 741 O O . MET A 1 97 ? -10.179 14.569 11.922 1.00 90.88 97 MET A O 1
ATOM 745 N N . ARG A 1 98 ? -12.029 14.658 13.182 1.00 91.81 98 ARG A N 1
ATOM 746 C CA . ARG A 1 98 ? -12.884 14.013 12.164 1.00 91.81 98 ARG A CA 1
ATOM 747 C C . ARG A 1 98 ? -12.921 14.774 10.835 1.00 91.81 98 ARG A C 1
ATOM 749 O O . ARG A 1 98 ? -12.959 14.158 9.776 1.00 91.81 98 ARG A O 1
ATOM 756 N N . LEU A 1 99 ? -12.892 16.111 10.884 1.00 93.25 99 LEU A N 1
ATOM 757 C CA . LEU A 1 99 ? -12.931 16.956 9.687 1.00 93.25 99 LEU A CA 1
ATOM 758 C C . LEU A 1 99 ? -11.590 16.904 8.957 1.00 93.25 99 LEU A C 1
ATOM 760 O O . LEU A 1 99 ? -11.559 16.816 7.733 1.00 93.25 99 LEU A O 1
ATOM 764 N N . LEU A 1 100 ? -10.491 16.891 9.716 1.00 94.50 100 LEU A N 1
ATOM 765 C CA . LEU A 1 100 ? -9.146 16.727 9.169 1.00 94.50 100 LEU A CA 1
ATOM 766 C C . LEU A 1 100 ? -8.979 15.358 8.506 1.00 94.50 100 LEU A C 1
ATOM 768 O O . LEU A 1 100 ? -8.398 15.269 7.428 1.00 94.50 100 LEU A O 1
ATOM 772 N N . LEU A 1 101 ? -9.534 14.304 9.108 1.00 95.00 101 LEU A N 1
ATOM 773 C CA . LEU A 1 101 ? -9.498 12.962 8.538 1.00 95.00 101 LEU A CA 1
ATOM 774 C C . LEU A 1 101 ? -10.328 12.868 7.252 1.00 95.00 101 LEU A C 1
ATOM 776 O O . LEU A 1 101 ? -9.860 12.312 6.262 1.00 95.00 101 LEU A O 1
ATOM 780 N N . ALA A 1 102 ? -11.523 13.464 7.234 1.00 94.94 102 ALA A N 1
ATOM 781 C CA . ALA A 1 102 ? -12.347 13.566 6.031 1.00 94.94 102 ALA A CA 1
ATOM 782 C C . ALA A 1 102 ? -11.606 14.283 4.887 1.00 94.94 102 ALA A C 1
ATOM 784 O O . ALA A 1 102 ? -11.597 13.811 3.750 1.00 94.94 102 ALA A O 1
ATOM 785 N N . GLU A 1 103 ? -10.934 15.397 5.192 1.00 95.75 103 GLU A N 1
ATOM 786 C CA . GLU A 1 103 ? -10.108 16.125 4.227 1.00 95.75 103 GLU A CA 1
ATOM 787 C C . GLU A 1 103 ? -8.912 15.283 3.750 1.00 95.75 103 GLU A C 1
ATOM 789 O O . GLU A 1 103 ? -8.600 15.267 2.557 1.00 95.75 103 GLU A O 1
ATOM 794 N N . ALA A 1 104 ? -8.254 14.550 4.654 1.00 96.06 104 ALA A N 1
ATOM 795 C CA . ALA A 1 104 ? -7.134 13.675 4.320 1.00 96.06 104 ALA A CA 1
ATOM 796 C C . ALA A 1 104 ? -7.551 12.528 3.384 1.00 96.06 104 ALA A C 1
ATOM 798 O O . ALA A 1 104 ? -6.839 12.247 2.421 1.00 96.06 104 ALA A O 1
ATOM 799 N N . ILE A 1 105 ? -8.719 11.917 3.612 1.00 95.44 105 ILE A N 1
ATOM 800 C CA . ILE A 1 105 ? -9.297 10.892 2.727 1.00 95.44 105 ILE A CA 1
ATOM 801 C C . ILE A 1 105 ? -9.621 11.486 1.349 1.00 95.44 105 ILE A C 1
ATOM 803 O O . ILE A 1 105 ? -9.298 10.882 0.326 1.00 95.44 105 ILE A O 1
ATOM 807 N N . GLY A 1 106 ? -10.183 12.699 1.300 1.00 95.56 106 GLY A N 1
ATOM 808 C CA . GLY A 1 106 ? -10.425 13.407 0.039 1.00 95.56 106 GLY A CA 1
ATOM 809 C C . GLY A 1 106 ? -9.137 13.638 -0.760 1.00 95.56 106 GLY A C 1
ATOM 810 O O . GLY A 1 106 ? -9.063 13.293 -1.940 1.00 95.56 106 GLY A O 1
ATOM 811 N N . LYS A 1 107 ? -8.083 14.135 -0.097 1.00 95.81 107 LYS A N 1
ATOM 812 C CA . LYS A 1 107 ? -6.751 14.322 -0.703 1.00 95.81 107 LYS A CA 1
ATOM 813 C C . LYS A 1 107 ? -6.121 13.003 -1.152 1.00 95.81 107 LYS A C 1
ATOM 815 O O . LYS A 1 107 ? -5.434 12.972 -2.170 1.00 95.81 107 LYS A O 1
ATOM 820 N N . PHE A 1 108 ? -6.345 11.918 -0.413 1.00 95.50 108 PHE A N 1
ATOM 821 C CA . PHE A 1 108 ? -5.863 10.588 -0.778 1.00 95.50 108 PHE A CA 1
ATOM 822 C C . PHE A 1 108 ? -6.488 10.087 -2.091 1.00 95.50 108 PHE A C 1
ATOM 824 O O . PHE A 1 108 ? -5.769 9.615 -2.977 1.00 95.50 108 PHE A O 1
ATOM 831 N N . SER A 1 109 ? -7.806 10.240 -2.256 1.00 94.88 109 SER A N 1
ATOM 832 C CA . SER A 1 109 ? -8.502 9.845 -3.491 1.00 94.88 109 SER A CA 1
ATOM 833 C C . SER A 1 109 ? -8.068 10.703 -4.693 1.00 94.88 109 SER A C 1
ATOM 835 O O . SER A 1 109 ? -7.835 10.187 -5.794 1.00 94.88 109 SER A O 1
ATOM 837 N N . GLU A 1 110 ? -7.845 12.007 -4.481 1.00 95.12 110 GLU A N 1
ATOM 838 C CA . GLU A 1 110 ? -7.276 12.901 -5.500 1.00 95.12 110 GLU A CA 1
ATOM 839 C C . GLU A 1 110 ? -5.865 12.457 -5.920 1.00 95.12 110 GLU A C 1
ATOM 841 O O . GLU A 1 110 ? -5.574 12.344 -7.114 1.00 95.12 110 GLU A O 1
ATOM 846 N N . LEU A 1 111 ? -4.999 12.147 -4.949 1.00 94.62 111 LEU A N 1
ATOM 847 C CA . LEU A 1 111 ? -3.634 11.688 -5.201 1.00 94.62 111 LEU A CA 1
ATOM 848 C C . LEU A 1 111 ? -3.610 10.372 -5.988 1.00 94.62 111 LEU A C 1
ATOM 850 O O . LEU A 1 111 ? -2.833 10.241 -6.936 1.00 94.62 111 LEU A O 1
ATOM 854 N N . THR A 1 112 ? -4.481 9.422 -5.647 1.00 94.44 112 THR A N 1
ATOM 855 C CA . THR A 1 112 ? -4.622 8.153 -6.379 1.00 94.44 112 THR A CA 1
ATOM 856 C C . THR A 1 112 ? -5.068 8.411 -7.823 1.00 94.44 112 THR A C 1
ATOM 858 O O . THR A 1 112 ? -4.454 7.930 -8.772 1.00 94.44 112 THR A O 1
ATOM 861 N N . THR A 1 113 ? -6.063 9.281 -8.025 1.00 94.69 113 THR A N 1
ATOM 862 C CA . THR A 1 113 ? -6.540 9.657 -9.369 1.00 94.69 113 THR A CA 1
ATOM 863 C C . THR A 1 113 ? -5.446 10.314 -10.213 1.00 94.69 113 THR A C 1
ATOM 865 O O . THR A 1 113 ? -5.300 10.010 -11.401 1.00 94.69 113 THR A O 1
ATOM 868 N N . ARG A 1 114 ? -4.648 11.197 -9.606 1.00 93.50 114 ARG A N 1
ATOM 869 C CA . ARG A 1 114 ? -3.494 11.823 -10.256 1.00 93.50 114 ARG A CA 1
ATOM 870 C C . ARG A 1 114 ? -2.423 10.797 -10.628 1.00 93.50 114 ARG A C 1
ATOM 872 O O . ARG A 1 114 ? -1.914 10.842 -11.747 1.00 93.50 114 ARG A O 1
ATOM 879 N N . THR A 1 115 ? -2.122 9.869 -9.722 1.00 94.12 115 THR A N 1
ATOM 880 C CA . THR A 1 115 ? -1.108 8.822 -9.918 1.00 94.12 115 THR A CA 1
ATOM 881 C C . THR A 1 115 ? -1.454 7.944 -11.117 1.00 94.12 115 THR A C 1
ATOM 883 O O . THR A 1 115 ? -0.595 7.704 -11.964 1.00 94.12 115 THR A O 1
ATOM 886 N N . LEU A 1 116 ? -2.728 7.573 -11.281 1.00 94.44 116 LEU A N 1
ATOM 887 C CA . LEU A 1 116 ? -3.217 6.879 -12.474 1.00 94.44 116 LEU A CA 1
ATOM 888 C C . LEU A 1 116 ? -3.017 7.690 -13.766 1.00 94.44 116 LEU A C 1
ATOM 890 O O . LEU A 1 116 ? -2.710 7.124 -14.817 1.00 94.44 116 LEU A O 1
ATOM 894 N N . GLY A 1 117 ? -3.210 9.010 -13.716 1.00 92.88 117 GLY A N 1
ATOM 895 C CA . GLY A 1 117 ? -2.955 9.903 -14.849 1.00 92.88 117 GLY A CA 1
ATOM 896 C C . GLY A 1 117 ? -1.487 9.879 -15.279 1.00 92.88 117 GLY A C 1
ATOM 897 O O . GLY A 1 117 ? -1.191 9.650 -16.455 1.00 92.88 117 GLY A O 1
ATOM 898 N N . ASP A 1 118 ? -0.580 10.026 -14.313 1.00 93.81 118 ASP A N 1
ATOM 899 C CA . ASP A 1 118 ? 0.867 9.958 -14.539 1.00 93.81 118 ASP A CA 1
ATOM 900 C C . ASP A 1 118 ? 1.301 8.554 -15.016 1.00 93.81 118 ASP A C 1
ATOM 902 O O . ASP A 1 118 ? 2.122 8.433 -15.928 1.00 93.81 118 ASP A O 1
ATOM 906 N N . LEU A 1 119 ? 0.688 7.487 -14.489 1.00 94.56 119 LEU A N 1
ATOM 907 C CA . LEU A 1 119 ? 0.942 6.095 -14.882 1.00 94.56 119 LEU A CA 1
ATOM 908 C C . LEU A 1 119 ? 0.475 5.775 -16.307 1.00 94.56 119 LEU A C 1
ATOM 910 O O . LEU A 1 119 ? 1.103 4.996 -17.020 1.00 94.56 119 LEU A O 1
ATOM 914 N N . LYS A 1 120 ? -0.623 6.380 -16.767 1.00 93.00 120 LYS A N 1
ATOM 915 C CA . LYS A 1 120 ? -1.038 6.268 -18.174 1.00 93.00 120 LYS A CA 1
ATOM 916 C C . LYS A 1 120 ? -0.088 7.031 -19.091 1.00 93.00 120 LYS A C 1
ATOM 918 O O . LYS A 1 120 ? 0.244 6.541 -20.167 1.00 93.00 120 LYS A O 1
ATOM 923 N N . ALA A 1 121 ? 0.365 8.208 -18.665 1.00 90.81 121 ALA A N 1
ATOM 924 C CA . ALA A 1 121 ? 1.300 9.021 -19.432 1.00 90.81 121 ALA A CA 1
ATOM 925 C C . ALA A 1 121 ? 2.702 8.390 -19.525 1.00 90.81 121 ALA A C 1
ATOM 927 O O . ALA A 1 121 ? 3.388 8.595 -20.527 1.00 90.81 121 ALA A O 1
ATOM 928 N N . SER A 1 122 ? 3.122 7.593 -18.534 1.00 91.94 122 SER A N 1
ATOM 929 C CA . SER A 1 122 ? 4.424 6.906 -18.543 1.00 91.94 122 SER A CA 1
ATOM 930 C C . SER A 1 122 ? 4.565 5.862 -19.654 1.00 91.94 122 SER A C 1
ATOM 932 O O . SER A 1 122 ? 5.686 5.517 -20.032 1.00 91.94 122 SER A O 1
ATOM 934 N N . TRP A 1 123 ? 3.453 5.418 -20.254 1.00 90.75 123 TRP A N 1
ATOM 935 C CA . TRP A 1 123 ? 3.484 4.547 -21.429 1.00 90.75 123 TRP A CA 1
ATOM 936 C C . TRP A 1 123 ? 4.326 5.141 -22.567 1.00 90.75 123 TRP A C 1
ATOM 938 O O . TRP A 1 123 ? 5.144 4.440 -23.155 1.00 90.75 123 TRP A O 1
ATOM 948 N N . TRP A 1 124 ? 4.201 6.448 -22.820 1.00 88.25 124 TRP A N 1
ATOM 949 C CA . TRP A 1 124 ? 4.928 7.137 -23.893 1.00 88.25 124 TRP A CA 1
ATOM 950 C C . TRP A 1 124 ? 6.438 7.248 -23.653 1.00 88.25 124 TRP A C 1
ATOM 952 O O . TRP A 1 124 ? 7.177 7.569 -24.578 1.00 88.25 124 TRP A O 1
ATOM 962 N N . GLU A 1 125 ? 6.911 6.996 -22.431 1.00 85.25 125 GLU A N 1
ATOM 963 C CA . GLU A 1 125 ? 8.337 7.089 -22.097 1.00 85.25 125 GLU A CA 1
ATOM 964 C C . GLU A 1 125 ? 9.098 5.802 -22.418 1.00 85.25 125 GLU A C 1
ATOM 966 O O . GLU A 1 125 ? 10.286 5.852 -22.725 1.00 85.25 125 GLU A O 1
ATOM 971 N N . GLY A 1 126 ? 8.424 4.651 -22.334 1.00 79.88 126 GLY A N 1
ATOM 972 C CA . GLY A 1 126 ? 9.053 3.338 -22.498 1.00 79.88 126 GLY A CA 1
ATOM 973 C C . GLY A 1 126 ? 8.395 2.432 -23.532 1.00 79.88 126 GLY A C 1
ATOM 974 O O . GLY A 1 126 ? 8.952 1.377 -23.819 1.00 79.88 126 GLY A O 1
ATOM 975 N N . PHE A 1 127 ? 7.224 2.799 -24.066 1.00 87.06 127 PHE A N 1
ATOM 976 C CA . PHE A 1 127 ? 6.402 1.971 -24.962 1.00 87.06 127 PHE A CA 1
ATOM 977 C C . PHE A 1 127 ? 6.178 0.538 -24.443 1.00 87.06 127 PHE A C 1
ATOM 979 O O . PHE A 1 127 ? 6.049 -0.397 -25.227 1.00 87.06 127 PHE A O 1
ATOM 986 N N . ASP A 1 128 ? 6.176 0.358 -23.116 1.00 87.25 128 ASP A N 1
ATOM 987 C CA . ASP A 1 128 ? 6.175 -0.945 -22.432 1.00 87.25 128 ASP A CA 1
ATOM 988 C C . ASP A 1 128 ? 7.287 -1.920 -22.846 1.00 87.25 128 ASP A C 1
ATOM 990 O O . ASP A 1 128 ? 7.166 -3.130 -22.663 1.00 87.25 128 ASP A O 1
ATOM 994 N N . LEU A 1 129 ? 8.398 -1.418 -23.378 1.00 80.38 129 LEU A N 1
ATOM 995 C CA . LEU A 1 129 ? 9.508 -2.265 -23.785 1.00 80.38 129 LEU A CA 1
ATOM 996 C C . LEU A 1 129 ? 10.335 -2.705 -22.569 1.00 80.38 129 LEU A C 1
ATOM 998 O O . LEU A 1 129 ? 10.739 -1.895 -21.729 1.00 80.38 129 LEU A O 1
ATOM 1002 N N . CYS A 1 130 ? 10.644 -4.002 -22.518 1.00 83.06 130 CYS A N 1
ATOM 1003 C CA . CYS A 1 130 ? 11.513 -4.617 -21.511 1.00 83.06 130 CYS A CA 1
ATOM 1004 C C . CYS A 1 130 ? 11.044 -4.324 -20.065 1.00 83.06 130 CYS A C 1
ATOM 1006 O O . CYS A 1 130 ? 9.851 -4.373 -19.769 1.00 83.06 130 CYS A O 1
ATOM 1008 N N . GLY A 1 131 ? 11.977 -4.019 -19.153 1.00 86.75 131 GLY A N 1
ATOM 1009 C CA . GLY A 1 131 ? 11.686 -3.777 -17.734 1.00 86.75 131 GLY A CA 1
ATOM 1010 C C . GLY A 1 131 ? 10.739 -2.600 -17.472 1.00 86.75 131 GLY A C 1
ATOM 1011 O O . GLY A 1 131 ? 10.038 -2.598 -16.466 1.00 86.75 131 GLY A O 1
ATOM 1012 N N . MET A 1 132 ? 10.626 -1.636 -18.395 1.00 88.25 132 MET A N 1
ATOM 1013 C CA . MET A 1 132 ? 9.683 -0.518 -18.243 1.00 88.25 132 MET A CA 1
ATOM 1014 C C . MET A 1 132 ? 8.227 -0.996 -18.300 1.00 88.25 132 MET A C 1
ATOM 1016 O O . MET A 1 132 ? 7.395 -0.523 -17.527 1.00 88.25 132 MET A O 1
ATOM 1020 N N . GLY A 1 133 ? 7.924 -1.967 -19.169 1.00 91.44 133 GLY A N 1
ATOM 1021 C CA . GLY A 1 133 ? 6.597 -2.580 -19.239 1.00 91.44 133 GLY A CA 1
ATOM 1022 C C . GLY A 1 133 ? 6.251 -3.351 -17.965 1.00 91.44 133 GLY A C 1
ATOM 1023 O O . GLY A 1 133 ? 5.147 -3.193 -17.442 1.00 91.44 133 GLY A O 1
ATOM 1024 N N . LYS A 1 134 ? 7.216 -4.115 -17.428 1.00 94.19 134 LYS A N 1
ATOM 1025 C CA . LYS A 1 134 ? 7.094 -4.831 -16.143 1.00 94.19 134 LYS A CA 1
ATOM 1026 C C . LYS A 1 134 ? 6.804 -3.854 -15.005 1.00 94.19 134 LYS A C 1
ATOM 1028 O O . LYS A 1 134 ? 5.748 -3.936 -14.383 1.00 94.19 134 LYS A O 1
ATOM 1033 N N . LYS A 1 135 ? 7.645 -2.829 -14.849 1.00 94.94 135 LYS A N 1
ATOM 1034 C CA . LYS A 1 135 ? 7.461 -1.741 -13.879 1.00 94.94 135 LYS A CA 1
ATOM 1035 C C . LYS A 1 135 ? 6.072 -1.100 -13.954 1.00 94.94 135 LYS A C 1
ATOM 1037 O O . LYS A 1 135 ? 5.417 -0.906 -12.932 1.00 94.94 135 LYS A O 1
ATOM 1042 N N . ARG A 1 136 ? 5.584 -0.780 -15.158 1.00 95.25 136 ARG A N 1
ATOM 1043 C CA . ARG A 1 136 ? 4.250 -0.185 -15.323 1.00 95.25 136 ARG A CA 1
ATOM 1044 C C . ARG A 1 136 ? 3.135 -1.140 -14.890 1.00 95.25 136 ARG A C 1
ATOM 1046 O O . ARG A 1 136 ? 2.202 -0.691 -14.231 1.00 95.25 136 ARG A O 1
ATOM 1053 N N . GLN A 1 137 ? 3.220 -2.428 -15.233 1.00 95.81 137 GLN A N 1
ATOM 1054 C CA . GLN A 1 137 ? 2.227 -3.428 -14.817 1.00 95.81 137 GLN A CA 1
ATOM 1055 C C . GLN A 1 137 ? 2.172 -3.589 -13.293 1.00 95.81 137 GLN A C 1
ATOM 1057 O O . GLN A 1 137 ? 1.077 -3.644 -12.732 1.00 95.81 137 GLN A O 1
ATOM 1062 N N . LEU A 1 138 ? 3.327 -3.584 -12.621 1.00 96.94 138 LEU A N 1
ATOM 1063 C CA . LEU A 1 138 ? 3.402 -3.632 -11.159 1.00 96.94 138 LEU A CA 1
ATOM 1064 C C . LEU A 1 138 ? 2.722 -2.407 -10.523 1.00 96.94 138 LEU A C 1
ATOM 1066 O O . LEU A 1 138 ? 1.822 -2.550 -9.693 1.00 96.94 138 LEU A O 1
ATOM 1070 N N . TYR A 1 139 ? 3.034 -1.195 -10.999 1.00 97.31 139 TYR A N 1
ATOM 1071 C CA . TYR A 1 139 ? 2.354 0.017 -10.524 1.00 97.31 139 TYR A CA 1
ATOM 1072 C C . TYR A 1 139 ? 0.856 0.051 -10.854 1.00 97.31 139 TYR A C 1
ATOM 1074 O O . TYR A 1 139 ? 0.085 0.624 -10.087 1.00 97.31 139 TYR A O 1
ATOM 1082 N N . MET A 1 140 ? 0.410 -0.572 -11.950 1.00 96.94 140 MET A N 1
ATOM 1083 C CA . MET A 1 140 ? -1.022 -0.705 -12.250 1.00 96.94 140 MET A CA 1
ATOM 1084 C C . MET A 1 140 ? -1.747 -1.573 -11.220 1.00 96.94 140 MET A C 1
ATOM 1086 O O . MET A 1 140 ? -2.868 -1.240 -10.832 1.00 96.94 140 MET A O 1
ATOM 1090 N N . ALA A 1 141 ? -1.122 -2.657 -10.754 1.00 97.56 141 ALA A N 1
ATOM 1091 C CA . ALA A 1 141 ? -1.680 -3.481 -9.685 1.00 97.56 141 ALA A CA 1
ATOM 1092 C C . ALA A 1 141 ? -1.766 -2.702 -8.360 1.00 97.56 141 ALA A C 1
ATOM 1094 O O . ALA A 1 141 ? -2.791 -2.760 -7.668 1.00 97.56 141 ALA A O 1
ATOM 1095 N N . LEU A 1 142 ? -0.725 -1.923 -8.047 1.00 97.00 142 LEU A N 1
ATOM 1096 C CA . LEU A 1 142 ? -0.669 -1.069 -6.861 1.00 97.00 142 LEU A CA 1
ATOM 1097 C C . LEU A 1 142 ? -1.750 0.026 -6.884 1.00 97.00 142 LEU A C 1
ATOM 1099 O O . LEU A 1 142 ? -2.526 0.133 -5.934 1.00 97.00 142 LEU A O 1
ATOM 1103 N N . ASP A 1 143 ? -1.867 0.775 -7.984 1.00 96.31 143 ASP A N 1
ATOM 1104 C CA . ASP A 1 143 ? -2.887 1.819 -8.173 1.00 96.31 143 ASP A CA 1
ATOM 1105 C C . ASP A 1 143 ? -4.312 1.247 -8.137 1.00 96.31 143 ASP A C 1
ATOM 1107 O O . ASP A 1 143 ? -5.184 1.765 -7.436 1.00 96.31 143 ASP A O 1
ATOM 1111 N N . SER A 1 144 ? -4.546 0.118 -8.817 1.00 96.56 144 SER A N 1
ATOM 1112 C CA . SER A 1 144 ? -5.849 -0.553 -8.803 1.00 96.56 144 SER A CA 1
ATOM 1113 C C . SER A 1 144 ? -6.267 -0.951 -7.387 1.00 96.56 144 SER A C 1
ATOM 1115 O O . SER A 1 144 ? -7.434 -0.785 -7.012 1.00 96.56 144 SER A O 1
ATOM 1117 N N . THR A 1 145 ? -5.318 -1.433 -6.584 1.00 96.62 145 THR A N 1
ATOM 1118 C CA . THR A 1 145 ? -5.581 -1.810 -5.195 1.00 96.62 145 THR A CA 1
ATOM 1119 C C . THR A 1 145 ? -5.818 -0.579 -4.327 1.00 96.62 145 THR A C 1
ATOM 1121 O O . THR A 1 145 ? -6.810 -0.574 -3.595 1.00 96.62 145 THR A O 1
ATOM 1124 N N . ALA A 1 146 ? -5.006 0.476 -4.465 1.00 95.50 146 ALA A N 1
ATOM 1125 C CA . ALA A 1 146 ? -5.189 1.753 -3.770 1.00 95.50 146 ALA A CA 1
ATOM 1126 C C . ALA A 1 146 ? -6.575 2.354 -4.048 1.00 95.50 146 ALA A C 1
ATOM 1128 O O . ALA A 1 146 ? -7.310 2.674 -3.119 1.00 95.50 146 ALA A O 1
ATOM 1129 N N . LYS A 1 147 ? -7.006 2.378 -5.313 1.00 94.56 147 LYS A N 1
ATOM 1130 C CA . LYS A 1 147 ? -8.351 2.828 -5.695 1.00 94.56 147 LYS A CA 1
ATOM 1131 C C . LYS A 1 147 ? -9.455 1.972 -5.076 1.00 94.56 147 LYS A C 1
ATOM 1133 O O . LYS A 1 147 ? -10.501 2.478 -4.681 1.00 94.56 147 LYS A O 1
ATOM 1138 N N . SER A 1 148 ? -9.239 0.662 -4.960 1.00 94.19 148 SER A N 1
ATOM 1139 C CA . SER A 1 148 ? -10.202 -0.231 -4.305 1.00 94.19 148 SER A CA 1
ATOM 1140 C C . SER A 1 148 ? -10.332 0.012 -2.792 1.00 94.19 148 SER A C 1
ATOM 1142 O O . SER A 1 148 ? -11.277 -0.491 -2.179 1.00 94.19 148 SER A O 1
ATOM 1144 N N . MET A 1 149 ? -9.393 0.749 -2.184 1.00 94.31 149 MET A N 1
ATOM 1145 C CA . MET A 1 149 ? -9.436 1.130 -0.770 1.00 94.31 149 MET A CA 1
ATOM 1146 C C . MET A 1 149 ? -10.295 2.363 -0.514 1.00 94.31 149 MET A C 1
ATOM 1148 O O . MET A 1 149 ? -10.698 2.538 0.630 1.00 94.31 149 MET A O 1
ATOM 1152 N N . ASP A 1 150 ? -10.655 3.158 -1.529 1.00 92.75 150 ASP A N 1
ATOM 1153 C CA . ASP A 1 150 ? -11.529 4.329 -1.346 1.00 92.75 150 ASP A CA 1
ATOM 1154 C C . ASP A 1 150 ? -12.848 3.936 -0.665 1.00 92.75 150 ASP A C 1
ATOM 1156 O O . ASP A 1 150 ? -13.266 4.567 0.301 1.00 92.75 150 ASP A O 1
ATOM 1160 N N . ALA A 1 151 ? -13.463 2.821 -1.076 1.00 93.3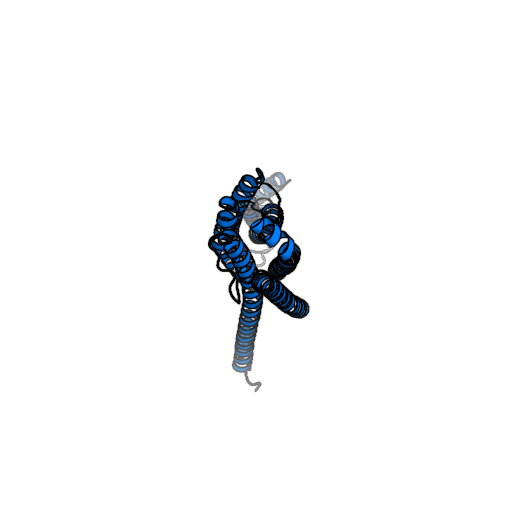8 151 ALA A N 1
ATOM 1161 C CA . ALA A 1 151 ? -14.680 2.313 -0.436 1.00 93.38 151 ALA A CA 1
ATOM 1162 C C . ALA A 1 151 ? -14.463 1.919 1.039 1.00 93.38 151 ALA A C 1
ATOM 1164 O O . ALA A 1 151 ? -15.348 2.102 1.872 1.00 93.38 151 ALA A O 1
ATOM 1165 N N . VAL A 1 152 ? -13.280 1.394 1.370 1.00 96.50 152 VAL A N 1
ATOM 1166 C CA . VAL A 1 152 ? -12.918 1.023 2.747 1.00 96.50 152 VAL A CA 1
ATOM 1167 C C . VAL A 1 152 ? -12.699 2.275 3.597 1.00 96.50 152 VAL A C 1
ATOM 1169 O O . VAL A 1 152 ? -13.157 2.329 4.735 1.00 96.50 152 VAL A O 1
ATOM 1172 N N . MET A 1 153 ? -12.059 3.298 3.029 1.00 95.25 153 MET A N 1
ATOM 1173 C CA . MET A 1 153 ? -11.857 4.594 3.673 1.00 95.25 153 MET A CA 1
ATOM 1174 C C . MET A 1 153 ? -13.171 5.321 3.932 1.00 95.25 153 MET A C 1
ATOM 1176 O O . MET A 1 153 ? -13.342 5.894 5.003 1.00 95.25 153 MET A O 1
ATOM 1180 N N . VAL A 1 154 ? -14.122 5.248 3.000 1.00 94.00 154 VAL A N 1
ATOM 1181 C CA . VAL A 1 154 ? -15.470 5.797 3.193 1.00 94.00 154 VAL A CA 1
ATOM 1182 C C . VAL A 1 154 ? -16.201 5.064 4.320 1.00 94.00 154 VAL A C 1
ATOM 1184 O O . VAL A 1 154 ? -16.782 5.716 5.180 1.00 94.00 154 VAL A O 1
ATOM 1187 N N . ALA A 1 155 ? -16.128 3.730 4.383 1.00 95.88 155 ALA A N 1
ATOM 1188 C CA . ALA A 1 155 ? -16.730 2.967 5.483 1.00 95.88 155 ALA A CA 1
ATOM 1189 C C . ALA A 1 155 ? -16.098 3.307 6.848 1.00 95.88 155 ALA A C 1
ATOM 1191 O O . ALA A 1 155 ? -16.796 3.454 7.852 1.00 95.88 155 ALA A O 1
ATOM 1192 N N . MET A 1 156 ? -14.775 3.479 6.885 1.00 96.94 156 MET A N 1
ATOM 1193 C CA . MET A 1 156 ? -14.054 3.945 8.070 1.00 96.94 156 MET A CA 1
ATOM 1194 C C . MET A 1 156 ? -14.495 5.363 8.472 1.00 96.94 156 MET A C 1
ATOM 1196 O O . MET A 1 156 ? -14.769 5.611 9.644 1.00 96.94 156 MET A O 1
ATOM 1200 N N . GLN A 1 157 ? -14.593 6.288 7.514 1.00 95.38 157 GLN A N 1
ATOM 1201 C CA . GLN A 1 157 ? -15.046 7.660 7.744 1.00 95.38 157 GLN A CA 1
ATOM 1202 C C . GLN A 1 157 ? -16.474 7.704 8.292 1.00 95.38 157 GLN A C 1
ATOM 1204 O O . GLN A 1 157 ? -16.756 8.475 9.209 1.00 95.38 157 GLN A O 1
ATOM 1209 N N . ASP A 1 158 ? -17.363 6.882 7.741 1.00 94.50 158 ASP A N 1
ATOM 1210 C CA . ASP A 1 158 ? -18.749 6.776 8.188 1.00 94.50 158 ASP A CA 1
ATOM 1211 C C . ASP A 1 158 ? -18.826 6.286 9.638 1.00 94.50 158 ASP A C 1
ATOM 1213 O O . ASP A 1 158 ? -19.500 6.905 10.465 1.00 94.50 158 ASP A O 1
ATOM 1217 N N . SER A 1 159 ? -18.027 5.263 9.966 1.00 95.00 159 SER A N 1
ATOM 1218 C CA . SER A 1 159 ? -17.896 4.731 11.330 1.00 95.00 159 SER A CA 1
ATOM 1219 C C . SER A 1 159 ? -17.430 5.803 12.316 1.00 95.00 159 SER A C 1
ATOM 1221 O O . SER A 1 159 ? -17.960 5.898 13.412 1.00 95.00 159 SER A O 1
ATOM 1223 N N . ILE A 1 160 ? -16.470 6.635 11.907 1.00 94.31 160 ILE A N 1
ATOM 1224 C CA . ILE A 1 160 ? -15.918 7.737 12.708 1.00 94.31 160 ILE A CA 1
ATOM 1225 C C . ILE A 1 160 ? -16.910 8.894 12.874 1.00 94.31 160 ILE A C 1
ATOM 1227 O O . ILE A 1 160 ? -16.910 9.578 13.894 1.00 94.31 160 ILE A O 1
ATOM 1231 N N . THR A 1 161 ? -17.730 9.159 11.858 1.00 92.12 161 THR A N 1
ATOM 1232 C CA . THR A 1 161 ? -18.632 10.319 11.844 1.00 92.12 161 THR A CA 1
ATOM 1233 C C . THR A 1 161 ? -19.864 10.092 12.713 1.00 92.12 161 THR A C 1
ATOM 1235 O O . THR A 1 161 ? -20.355 11.037 13.331 1.00 92.12 161 THR A O 1
ATOM 1238 N N . HIS A 1 162 ? -20.349 8.852 12.764 1.00 90.06 162 HIS A N 1
ATOM 1239 C CA . HIS A 1 162 ? -21.546 8.462 13.511 1.00 90.06 162 HIS A CA 1
ATOM 1240 C C . HIS A 1 162 ? -21.255 7.931 14.915 1.00 90.06 162 HIS A C 1
ATOM 1242 O O . HIS A 1 162 ? -22.183 7.535 15.625 1.00 90.06 162 HIS A O 1
ATOM 1248 N N . ASP A 1 163 ? -19.986 7.930 15.311 1.00 87.56 163 ASP A N 1
ATOM 1249 C CA . ASP A 1 163 ? -19.558 7.375 16.578 1.00 87.56 163 ASP A CA 1
ATOM 1250 C C . ASP A 1 163 ? -20.083 8.186 17.767 1.00 87.56 163 ASP A C 1
ATOM 1252 O O . ASP A 1 163 ? -20.066 9.422 17.781 1.00 87.56 163 ASP A O 1
ATOM 1256 N N . LYS A 1 164 ? -20.553 7.475 18.789 1.00 85.94 164 LYS A N 1
ATOM 1257 C CA . LYS A 1 164 ? -21.026 8.059 20.042 1.00 85.94 164 LYS A CA 1
ATOM 1258 C C . LYS A 1 164 ? -20.075 7.548 21.108 1.00 85.94 164 LYS A C 1
ATOM 1260 O O . LYS A 1 164 ? -20.215 6.404 21.508 1.00 85.94 164 LYS A O 1
ATOM 1265 N N . PHE A 1 165 ? -19.132 8.387 21.546 1.00 90.44 165 PHE A N 1
ATOM 1266 C CA . PHE A 1 165 ? -18.085 8.101 22.547 1.00 90.44 165 PHE A CA 1
ATOM 1267 C C . PHE A 1 165 ? -18.646 7.708 23.930 1.00 90.44 165 PHE A C 1
ATOM 1269 O O . PHE A 1 165 ? -18.452 8.389 24.939 1.00 90.44 165 PHE A O 1
ATOM 1276 N N . ASP A 1 166 ? -19.403 6.623 23.984 1.00 92.31 166 ASP A N 1
ATOM 1277 C CA . ASP A 1 166 ? -20.068 6.122 25.162 1.00 92.31 166 ASP A CA 1
ATOM 1278 C C . ASP A 1 166 ? -19.123 5.224 25.978 1.00 92.31 166 ASP A C 1
ATOM 1280 O O . ASP A 1 166 ? -17.955 4.987 25.649 1.00 92.31 166 ASP A O 1
ATOM 1284 N N . LYS A 1 167 ? -19.613 4.724 27.113 1.00 92.00 167 LYS A N 1
ATOM 1285 C CA . LYS A 1 167 ? -18.793 3.875 27.985 1.00 92.00 167 LYS A CA 1
ATOM 1286 C C . LYS A 1 167 ? -18.454 2.529 27.335 1.00 92.00 167 LYS A C 1
ATOM 1288 O O . LYS A 1 167 ? -17.412 1.960 27.665 1.00 92.00 167 LYS A O 1
ATOM 1293 N N . LEU A 1 168 ? -19.323 2.004 26.468 1.00 90.81 168 LEU A N 1
ATOM 1294 C CA . LEU A 1 168 ? -19.131 0.710 25.814 1.00 90.81 168 LEU A CA 1
ATOM 1295 C C . LEU A 1 168 ? -18.067 0.805 24.722 1.00 90.81 168 LEU A C 1
ATOM 1297 O O . LEU A 1 168 ? -17.188 -0.065 24.699 1.00 90.81 168 LEU A O 1
ATOM 1301 N N . HIS A 1 169 ? -18.119 1.872 23.927 1.00 92.56 169 HIS A N 1
ATOM 1302 C CA . HIS A 1 169 ? -17.142 2.315 22.946 1.00 92.56 169 HIS A CA 1
ATOM 1303 C C . HIS A 1 169 ? -15.760 2.465 23.583 1.00 92.56 169 HIS A C 1
ATOM 1305 O O . HIS A 1 169 ? -14.822 1.760 23.216 1.00 92.56 169 HIS A O 1
ATOM 1311 N N . ILE A 1 170 ? -15.629 3.302 24.623 1.00 93.50 170 ILE A N 1
ATOM 1312 C CA . ILE A 1 170 ? -14.329 3.558 25.270 1.00 93.50 170 ILE A CA 1
ATOM 1313 C C . ILE A 1 170 ? -13.725 2.252 25.792 1.00 93.50 170 ILE A C 1
ATOM 1315 O O . ILE A 1 170 ? -12.534 1.985 25.607 1.00 93.50 170 ILE A O 1
ATOM 1319 N N . ALA A 1 171 ? -14.543 1.407 26.423 1.00 92.56 171 ALA A N 1
ATOM 1320 C CA . ALA A 1 171 ? -14.089 0.12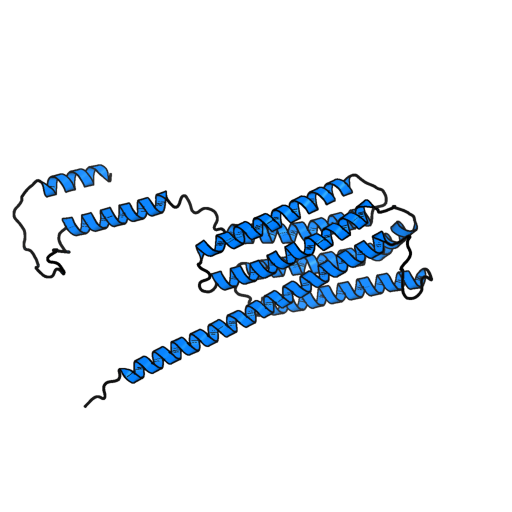0 26.926 1.00 92.56 171 ALA A CA 1
ATOM 1321 C C . ALA A 1 171 ? -13.736 -0.861 25.788 1.00 92.56 171 ALA A C 1
ATOM 1323 O O . ALA A 1 171 ? -12.841 -1.682 25.957 1.00 92.56 171 ALA A O 1
ATOM 1324 N N . PHE A 1 172 ? -14.422 -0.801 24.642 1.00 93.25 172 PHE A N 1
ATOM 1325 C CA . PHE A 1 172 ? -14.108 -1.603 23.455 1.00 93.25 172 PHE A CA 1
ATOM 1326 C C . PHE A 1 172 ? -12.774 -1.166 22.835 1.00 93.25 172 PHE A C 1
ATOM 1328 O O . PHE A 1 172 ? -11.858 -1.978 22.681 1.00 93.25 172 PHE A O 1
ATOM 1335 N N . CYS A 1 173 ? -12.632 0.130 22.561 1.00 94.81 173 CYS A N 1
ATOM 1336 C CA . CYS A 1 173 ? -11.439 0.720 21.974 1.00 94.81 173 CYS A CA 1
ATOM 1337 C C . CYS A 1 173 ? -10.208 0.522 22.858 1.00 94.81 173 CYS A C 1
ATOM 1339 O O . CYS A 1 173 ? -9.155 0.144 22.352 1.00 94.81 173 CYS A O 1
ATOM 1341 N N . THR A 1 174 ? -10.332 0.687 24.179 1.00 95.19 174 THR A N 1
ATOM 1342 C CA . THR A 1 174 ? -9.215 0.474 25.118 1.00 95.19 174 THR A CA 1
ATOM 1343 C C . THR A 1 174 ? -8.626 -0.933 24.996 1.00 95.19 174 THR A C 1
ATOM 1345 O O . THR A 1 174 ? -7.405 -1.085 24.988 1.00 95.19 174 THR A O 1
ATOM 1348 N N . SER A 1 175 ? -9.474 -1.952 24.844 1.00 95.56 175 SER A N 1
ATOM 1349 C CA . SER A 1 175 ? -9.025 -3.341 24.734 1.00 95.56 175 SER A CA 1
ATOM 1350 C C . SER A 1 175 ? -8.460 -3.693 23.356 1.00 95.56 175 SER A C 1
ATOM 1352 O O . SER A 1 175 ? -7.525 -4.485 23.262 1.00 95.56 175 SER A O 1
ATOM 1354 N N . LEU A 1 176 ? -9.001 -3.117 22.278 1.00 96.50 176 LEU A N 1
ATOM 1355 C CA . LEU A 1 176 ? -8.594 -3.448 20.904 1.00 96.50 176 LEU A CA 1
ATOM 1356 C C . LEU A 1 176 ? -7.480 -2.564 20.344 1.00 96.50 176 LEU A C 1
ATOM 1358 O O . LEU A 1 176 ? -6.843 -2.960 19.364 1.00 96.50 176 LEU A O 1
ATOM 1362 N N . ARG A 1 177 ? -7.211 -1.400 20.950 1.00 97.38 177 ARG A N 1
ATOM 1363 C CA . ARG A 1 177 ? -6.267 -0.394 20.438 1.00 97.38 177 ARG A CA 1
ATOM 1364 C C . ARG A 1 177 ? -4.906 -0.979 20.076 1.00 97.38 177 ARG A C 1
ATOM 1366 O O . ARG A 1 177 ? -4.426 -0.717 18.979 1.00 97.38 177 ARG A O 1
ATOM 1373 N N . SER A 1 178 ? -4.311 -1.784 20.962 1.00 98.00 178 SER A N 1
ATOM 1374 C CA . SER A 1 178 ? -2.993 -2.388 20.707 1.00 98.00 178 SER A CA 1
ATOM 1375 C C . SER A 1 178 ? -3.025 -3.290 19.475 1.00 98.00 178 SER A C 1
ATOM 1377 O O . SER A 1 178 ? -2.229 -3.118 18.560 1.00 98.00 178 SER A O 1
ATOM 1379 N N . SER A 1 179 ? -3.997 -4.204 19.396 1.00 98.19 179 SER A N 1
ATOM 1380 C CA . SER A 1 179 ? -4.119 -5.116 18.254 1.00 98.19 179 SER A CA 1
ATOM 1381 C C . SER A 1 179 ? -4.452 -4.406 16.938 1.00 98.19 179 SER A C 1
ATOM 1383 O O . SER A 1 179 ? -3.983 -4.834 15.886 1.00 98.19 179 SER A O 1
ATOM 1385 N N . MET A 1 180 ? -5.234 -3.321 16.979 1.00 98.44 180 MET A N 1
ATOM 1386 C CA . MET A 1 180 ? -5.524 -2.511 15.792 1.00 98.44 180 MET A CA 1
ATOM 1387 C C . MET A 1 180 ? -4.270 -1.791 15.293 1.00 98.44 180 MET A C 1
ATOM 1389 O O . MET A 1 180 ? -3.995 -1.809 14.093 1.00 98.44 180 MET A O 1
ATOM 1393 N N . ASP A 1 181 ? -3.491 -1.193 16.199 1.00 98.44 181 ASP A N 1
ATOM 1394 C CA . ASP A 1 181 ? -2.257 -0.501 15.826 1.00 98.44 181 ASP A CA 1
ATOM 1395 C C . ASP A 1 181 ? -1.186 -1.476 15.318 1.00 98.44 181 ASP A C 1
ATOM 1397 O O . ASP A 1 181 ? -0.568 -1.217 14.289 1.00 98.44 181 ASP A O 1
ATOM 1401 N N . GLU A 1 182 ? -1.023 -2.641 15.952 1.00 98.50 182 GLU A N 1
ATOM 1402 C CA . GLU A 1 182 ? -0.105 -3.684 15.477 1.00 98.50 182 GLU A CA 1
ATOM 1403 C C . GLU A 1 182 ? -0.450 -4.163 14.061 1.00 98.50 182 GLU A C 1
ATOM 1405 O O . GLU A 1 182 ? 0.442 -4.297 13.219 1.00 98.50 182 GLU A O 1
ATOM 1410 N N . LEU A 1 183 ? -1.739 -4.385 13.777 1.00 98.69 183 LEU A N 1
ATOM 1411 C CA . LEU A 1 183 ? -2.192 -4.739 12.434 1.00 98.69 183 LEU A CA 1
ATOM 1412 C C . LEU A 1 183 ? -1.917 -3.607 11.438 1.00 98.69 183 LEU A C 1
ATOM 1414 O O . LEU A 1 183 ? -1.424 -3.863 10.338 1.00 98.69 183 LEU A O 1
ATOM 1418 N N . ARG A 1 184 ? -2.190 -2.356 11.825 1.00 98.38 184 ARG A N 1
ATOM 1419 C CA . ARG A 1 184 ? -1.908 -1.184 10.993 1.00 98.38 184 ARG A CA 1
ATOM 1420 C C . ARG A 1 184 ? -0.427 -1.072 10.655 1.00 98.38 184 ARG A C 1
ATOM 1422 O O . ARG A 1 184 ? -0.107 -0.828 9.492 1.00 98.38 184 ARG A O 1
ATOM 1429 N N . VAL A 1 185 ? 0.465 -1.218 11.635 1.00 98.62 185 VAL A N 1
ATOM 1430 C CA . VAL A 1 185 ? 1.919 -1.153 11.420 1.00 98.62 185 VAL A CA 1
ATOM 1431 C C . VAL A 1 185 ? 2.347 -2.208 10.406 1.00 98.62 185 VAL A C 1
ATOM 1433 O O . VAL A 1 185 ? 2.983 -1.856 9.416 1.00 98.62 185 VAL A O 1
ATOM 1436 N N . ALA A 1 186 ? 1.951 -3.467 10.614 1.00 98.69 186 ALA A N 1
ATOM 1437 C CA . ALA A 1 186 ? 2.323 -4.566 9.725 1.00 98.69 186 ALA A CA 1
ATOM 1438 C C . ALA A 1 186 ? 1.795 -4.355 8.295 1.00 98.69 186 ALA A C 1
ATOM 1440 O O . ALA A 1 186 ? 2.544 -4.491 7.331 1.00 98.69 186 ALA A O 1
ATOM 1441 N N . ALA A 1 187 ? 0.525 -3.962 8.147 1.00 98.62 187 ALA A N 1
ATOM 1442 C CA . ALA A 1 187 ? -0.074 -3.717 6.836 1.00 98.62 187 ALA A CA 1
ATOM 1443 C C . ALA A 1 187 ? 0.542 -2.499 6.124 1.00 98.62 187 ALA A C 1
ATOM 1445 O O . ALA A 1 187 ? 0.755 -2.542 4.916 1.00 98.62 187 ALA A O 1
ATOM 1446 N N . SER A 1 188 ? 0.875 -1.429 6.855 1.00 98.31 188 SER A N 1
ATOM 1447 C CA . SER A 1 188 ? 1.545 -0.255 6.272 1.00 98.31 188 SER A CA 1
ATOM 1448 C C . SER A 1 188 ? 2.950 -0.610 5.786 1.00 98.31 188 SER A C 1
ATOM 1450 O O . SER A 1 188 ? 3.312 -0.253 4.670 1.00 98.31 188 SER A O 1
ATOM 1452 N N . ALA A 1 189 ? 3.709 -1.368 6.587 1.00 98.50 189 ALA A N 1
ATOM 1453 C CA . ALA A 1 189 ? 5.037 -1.841 6.211 1.00 98.50 189 ALA A CA 1
ATOM 1454 C C . ALA A 1 189 ? 4.986 -2.721 4.953 1.00 98.50 189 ALA A C 1
ATOM 1456 O O . ALA A 1 189 ? 5.764 -2.506 4.028 1.00 98.50 189 ALA A O 1
ATOM 1457 N N . LEU A 1 190 ? 4.022 -3.647 4.870 1.00 98.69 190 LEU A N 1
ATOM 1458 C CA . LEU A 1 190 ? 3.829 -4.466 3.672 1.00 98.69 190 LEU A CA 1
ATOM 1459 C C . LEU A 1 190 ? 3.505 -3.615 2.438 1.00 98.69 190 LEU A C 1
ATOM 1461 O O . LEU A 1 190 ? 4.007 -3.893 1.352 1.00 98.69 190 LEU A O 1
ATOM 1465 N N . PHE A 1 191 ? 2.685 -2.571 2.592 1.00 98.38 191 PHE A N 1
ATOM 1466 C CA . PHE A 1 191 ? 2.333 -1.701 1.472 1.00 98.38 191 PHE A CA 1
ATOM 1467 C C . PHE A 1 191 ? 3.532 -0.893 0.962 1.00 98.38 191 PHE A C 1
ATOM 1469 O O . PHE A 1 191 ? 3.712 -0.751 -0.245 1.00 98.38 191 PHE A O 1
ATOM 1476 N N . GLU A 1 192 ? 4.362 -0.387 1.876 1.00 98.12 192 GLU A N 1
ATOM 1477 C CA . GLU A 1 192 ? 5.605 0.306 1.535 1.00 98.12 192 GLU A CA 1
ATOM 1478 C C . GLU A 1 192 ? 6.619 -0.634 0.867 1.00 98.12 192 GLU A C 1
ATOM 1480 O O . GLU A 1 192 ? 7.236 -0.237 -0.117 1.00 98.12 192 GLU A O 1
ATOM 1485 N N . LEU A 1 193 ? 6.743 -1.885 1.327 1.00 98.12 193 LEU A N 1
ATOM 1486 C CA . LEU A 1 193 ? 7.584 -2.896 0.672 1.00 98.12 193 LEU A CA 1
ATOM 1487 C C . LEU A 1 193 ? 7.106 -3.207 -0.751 1.00 98.12 193 LEU A C 1
ATOM 1489 O O . LEU A 1 193 ? 7.913 -3.246 -1.674 1.00 98.12 193 LEU A O 1
ATOM 1493 N N . CYS A 1 194 ? 5.794 -3.365 -0.948 1.00 98.06 194 CYS A N 1
ATOM 1494 C CA . CYS A 1 194 ? 5.216 -3.561 -2.279 1.00 98.06 194 CYS A CA 1
ATOM 1495 C C . CYS A 1 194 ? 5.531 -2.389 -3.217 1.00 98.06 194 CYS A C 1
ATOM 1497 O O . CYS A 1 194 ? 5.806 -2.599 -4.394 1.00 98.06 194 CYS A O 1
ATOM 1499 N N . GLU A 1 195 ? 5.481 -1.153 -2.714 1.00 97.31 195 GLU A N 1
ATOM 1500 C CA . GLU A 1 195 ? 5.836 0.032 -3.498 1.00 97.31 195 GLU A CA 1
ATOM 1501 C C . GLU A 1 195 ? 7.319 0.052 -3.870 1.00 97.31 195 GLU A C 1
ATOM 1503 O O . GLU A 1 195 ? 7.633 0.316 -5.029 1.00 97.31 195 GLU A O 1
ATOM 1508 N N . GLN A 1 196 ? 8.205 -0.265 -2.922 1.00 97.00 196 GLN A N 1
ATOM 1509 C CA . GLN A 1 196 ? 9.651 -0.329 -3.150 1.00 97.00 196 GLN A CA 1
ATOM 1510 C C . GLN A 1 196 ? 10.005 -1.380 -4.205 1.00 97.00 196 GLN A C 1
ATOM 1512 O O . GLN A 1 196 ? 10.707 -1.051 -5.158 1.00 97.00 196 GLN A O 1
ATOM 1517 N N . ALA A 1 197 ? 9.415 -2.575 -4.120 1.00 96.44 197 ALA A N 1
ATOM 1518 C CA . ALA A 1 197 ? 9.588 -3.643 -5.108 1.00 96.44 197 ALA A CA 1
ATOM 1519 C C . ALA A 1 197 ? 9.085 -3.258 -6.518 1.00 96.44 197 ALA A C 1
ATOM 1521 O O . ALA A 1 197 ? 9.485 -3.837 -7.523 1.00 96.44 197 ALA A O 1
ATOM 1522 N N . CYS A 1 198 ? 8.205 -2.255 -6.638 1.00 96.19 198 CYS A N 1
ATOM 1523 C CA . CYS A 1 198 ? 7.781 -1.736 -7.942 1.00 96.19 198 CYS A CA 1
ATOM 1524 C C . CYS A 1 198 ? 8.788 -0.740 -8.560 1.00 96.19 198 CYS A C 1
ATOM 1526 O O . CYS A 1 198 ? 8.631 -0.371 -9.728 1.00 96.19 198 CYS A O 1
ATOM 1528 N N . GLN A 1 199 ? 9.777 -0.230 -7.813 1.00 94.62 199 GLN A N 1
ATOM 1529 C CA . GLN A 1 199 ? 10.572 0.935 -8.230 1.00 94.62 199 GLN A CA 1
ATOM 1530 C C . GLN A 1 199 ? 11.567 0.650 -9.352 1.00 94.62 199 GLN A C 1
ATOM 1532 O O . GLN A 1 199 ? 11.728 1.489 -10.245 1.00 94.62 199 GLN A O 1
ATOM 1537 N N . ASP A 1 200 ? 12.245 -0.484 -9.344 1.00 91.44 200 ASP A N 1
ATOM 1538 C CA . ASP A 1 200 ? 13.171 -0.896 -10.404 1.00 91.44 200 ASP A CA 1
ATOM 1539 C C . ASP A 1 200 ? 12.505 -1.820 -11.431 1.00 91.44 200 ASP A C 1
ATOM 1541 O O . ASP A 1 200 ? 12.899 -1.819 -12.601 1.00 91.44 200 ASP A O 1
ATOM 1545 N N . GLY A 1 201 ? 11.418 -2.485 -11.034 1.00 90.88 201 GLY A N 1
ATOM 1546 C CA . GLY A 1 201 ? 10.675 -3.421 -11.866 1.00 90.88 201 GLY A CA 1
ATOM 1547 C C . GLY A 1 201 ? 11.337 -4.792 -11.951 1.00 90.88 201 GLY A C 1
ATOM 1548 O O . GLY A 1 201 ? 11.069 -5.509 -12.916 1.00 90.88 201 GLY A O 1
ATOM 1549 N N . ASP A 1 202 ? 12.202 -5.132 -10.997 1.00 93.69 202 ASP A N 1
ATOM 1550 C CA . ASP A 1 202 ? 12.851 -6.434 -10.896 1.00 93.69 202 ASP A CA 1
ATOM 1551 C C . ASP A 1 202 ? 12.842 -6.887 -9.436 1.00 93.69 202 ASP A C 1
ATOM 1553 O O . ASP A 1 202 ? 13.544 -6.313 -8.615 1.00 93.69 202 ASP A O 1
ATOM 1557 N N . ILE A 1 203 ? 12.024 -7.889 -9.105 1.00 96.00 203 ILE A N 1
ATOM 1558 C CA . ILE A 1 203 ? 11.871 -8.346 -7.723 1.00 96.00 203 ILE A CA 1
ATOM 1559 C C . ILE A 1 203 ? 12.867 -9.477 -7.466 1.00 96.00 203 ILE A C 1
ATOM 1561 O O . ILE A 1 203 ? 12.757 -10.574 -8.014 1.00 96.00 203 ILE A O 1
ATOM 1565 N N . SER A 1 204 ? 13.858 -9.209 -6.623 1.00 96.81 204 SER A N 1
ATOM 1566 C CA . SER A 1 204 ? 14.873 -10.189 -6.236 1.00 96.81 204 SER A CA 1
ATOM 1567 C C . SER A 1 204 ? 14.311 -11.285 -5.323 1.00 96.81 204 SER A C 1
ATOM 1569 O O . SER A 1 204 ? 13.314 -11.087 -4.631 1.00 96.81 204 SER A O 1
ATOM 1571 N N . SER A 1 205 ? 14.980 -12.443 -5.253 1.00 96.94 205 SER A N 1
ATOM 1572 C CA . SER A 1 205 ? 14.575 -13.540 -4.353 1.00 96.94 205 SER A CA 1
ATOM 1573 C C . SER A 1 205 ? 14.482 -13.106 -2.888 1.00 96.94 205 SER A C 1
ATOM 1575 O O . SER A 1 205 ? 13.562 -13.511 -2.187 1.00 96.94 205 SER A O 1
ATOM 1577 N N . ASP A 1 206 ? 15.399 -12.242 -2.450 1.00 97.62 206 ASP A N 1
ATOM 1578 C CA . ASP A 1 206 ? 15.433 -11.731 -1.079 1.00 97.62 206 ASP A CA 1
ATOM 1579 C C . ASP A 1 206 ? 14.216 -10.831 -0.796 1.00 97.62 206 ASP A C 1
ATOM 1581 O O . ASP A 1 206 ? 13.647 -10.868 0.296 1.00 97.62 206 ASP A O 1
ATOM 1585 N N . GLU A 1 207 ? 13.773 -10.049 -1.787 1.00 97.69 207 GLU A N 1
ATOM 1586 C CA . GLU A 1 207 ? 12.540 -9.263 -1.694 1.00 97.69 207 GLU A CA 1
ATOM 1587 C C . GLU A 1 207 ? 11.297 -10.151 -1.703 1.00 97.69 207 GLU A C 1
ATOM 1589 O O . GLU A 1 207 ? 10.365 -9.883 -0.946 1.00 97.69 207 GLU A O 1
ATOM 1594 N N . VAL A 1 208 ? 11.280 -11.226 -2.500 1.00 98.06 208 VAL A N 1
ATOM 1595 C CA . VAL A 1 208 ? 10.190 -12.216 -2.488 1.00 98.06 208 VAL A CA 1
ATOM 1596 C C . VAL A 1 208 ? 10.043 -12.837 -1.098 1.00 98.06 208 VAL A C 1
ATOM 1598 O O . VAL A 1 208 ? 8.932 -12.883 -0.561 1.00 98.06 208 VAL A O 1
ATOM 1601 N N . ASP A 1 209 ? 11.146 -13.280 -0.495 1.00 98.25 209 ASP A N 1
ATOM 1602 C CA . ASP A 1 209 ? 11.152 -13.866 0.847 1.00 98.25 209 ASP A CA 1
ATOM 1603 C C . ASP A 1 209 ? 10.682 -12.845 1.895 1.00 98.25 209 ASP A C 1
ATOM 1605 O O . ASP A 1 209 ? 9.772 -13.130 2.677 1.00 98.25 209 ASP A O 1
ATOM 1609 N N . LEU A 1 210 ? 11.199 -11.612 1.843 1.00 98.31 210 LEU A N 1
ATOM 1610 C CA . LEU A 1 210 ? 10.795 -10.533 2.748 1.00 98.31 210 LEU A CA 1
ATOM 1611 C C . LEU A 1 210 ? 9.303 -10.175 2.619 1.00 98.31 210 LEU A C 1
ATOM 1613 O O . LEU A 1 210 ? 8.622 -9.943 3.626 1.00 98.31 210 LEU A O 1
ATOM 1617 N N . ILE A 1 211 ? 8.774 -10.129 1.394 1.00 98.44 211 ILE A N 1
ATOM 1618 C CA . ILE A 1 211 ? 7.352 -9.882 1.134 1.00 98.44 211 ILE A CA 1
ATOM 1619 C C . ILE A 1 211 ? 6.511 -11.028 1.706 1.00 98.44 211 ILE A C 1
ATOM 1621 O O . ILE A 1 211 ? 5.518 -10.763 2.385 1.00 98.44 211 ILE A O 1
ATOM 1625 N N . ASN A 1 212 ? 6.907 -12.286 1.492 1.00 98.56 212 ASN A N 1
ATOM 1626 C CA . ASN A 1 212 ? 6.196 -13.452 2.020 1.00 98.56 212 ASN A CA 1
ATOM 1627 C C . ASN A 1 212 ? 6.183 -13.486 3.553 1.00 98.56 212 ASN A C 1
ATOM 1629 O O . ASN A 1 212 ? 5.115 -13.659 4.147 1.00 98.56 212 ASN A O 1
ATOM 1633 N N . ASP A 1 213 ? 7.321 -13.234 4.197 1.00 98.56 213 ASP A N 1
ATOM 1634 C CA . ASP A 1 213 ? 7.415 -13.135 5.656 1.00 98.56 213 ASP A CA 1
ATOM 1635 C C . ASP A 1 213 ? 6.506 -12.027 6.199 1.00 98.56 213 ASP A C 1
ATOM 1637 O O . ASP A 1 213 ? 5.792 -12.201 7.192 1.00 98.56 213 ASP A O 1
ATOM 1641 N N . THR A 1 214 ? 6.458 -10.887 5.508 1.00 98.50 214 THR A N 1
ATOM 1642 C CA . THR A 1 214 ? 5.608 -9.764 5.913 1.00 98.50 214 THR A CA 1
ATOM 1643 C C . THR A 1 214 ? 4.118 -10.053 5.669 1.00 98.50 214 THR A C 1
ATOM 1645 O O . THR A 1 214 ? 3.276 -9.644 6.472 1.00 98.50 214 THR A O 1
ATOM 1648 N N . ILE A 1 215 ? 3.758 -10.808 4.621 1.00 98.69 215 ILE A N 1
ATOM 1649 C CA . ILE A 1 215 ? 2.387 -11.312 4.417 1.00 98.69 215 ILE A CA 1
ATOM 1650 C C . ILE A 1 215 ? 1.962 -12.183 5.604 1.00 98.69 215 ILE A C 1
ATOM 1652 O O . ILE A 1 215 ? 0.864 -11.983 6.135 1.00 98.69 215 ILE A O 1
ATOM 1656 N N . LEU A 1 216 ? 2.814 -13.120 6.034 1.00 98.50 216 LEU A N 1
ATOM 1657 C CA . LEU A 1 216 ? 2.542 -13.981 7.189 1.00 98.50 216 LEU A CA 1
ATOM 1658 C C . LEU A 1 216 ? 2.381 -13.151 8.466 1.00 98.50 216 LEU A C 1
ATOM 1660 O O . LEU A 1 216 ? 1.416 -13.340 9.205 1.00 98.50 216 LEU A O 1
ATOM 1664 N N . LEU A 1 217 ? 3.243 -12.152 8.673 1.00 98.56 217 LEU A N 1
ATOM 1665 C CA . LEU A 1 217 ? 3.128 -11.229 9.801 1.00 98.56 217 LEU A CA 1
ATOM 1666 C C . LEU A 1 217 ? 1.779 -10.492 9.807 1.00 98.56 217 LEU A C 1
ATOM 1668 O O . LEU A 1 217 ? 1.131 -10.406 10.851 1.00 98.56 217 LEU A O 1
ATOM 1672 N N . VAL A 1 218 ? 1.318 -9.979 8.661 1.00 98.69 218 VAL A N 1
ATOM 1673 C CA . VAL A 1 218 ? -0.001 -9.328 8.555 1.00 98.69 218 VAL A CA 1
ATOM 1674 C C . VAL A 1 218 ? -1.122 -10.306 8.909 1.00 98.69 218 VAL A C 1
ATOM 1676 O O . VAL A 1 218 ? -2.019 -9.949 9.676 1.00 98.69 218 VAL A O 1
ATOM 1679 N N . GLN A 1 219 ? -1.068 -11.542 8.408 1.00 98.50 219 GLN A N 1
ATOM 1680 C CA . GLN A 1 219 ? -2.059 -12.578 8.720 1.00 98.50 219 GLN A CA 1
ATOM 1681 C C . GLN A 1 219 ? -2.078 -12.930 10.213 1.00 98.50 219 GLN A C 1
ATOM 1683 O O . GLN A 1 219 ? -3.155 -13.040 10.806 1.00 98.50 219 GLN A O 1
ATOM 1688 N N . ASP A 1 220 ? -0.910 -13.029 10.842 1.00 98.50 220 ASP A N 1
ATOM 1689 C CA . ASP A 1 220 ? -0.783 -13.270 12.278 1.00 98.50 220 ASP A CA 1
ATOM 1690 C C . ASP A 1 220 ? -1.391 -12.126 13.094 1.00 98.50 220 ASP A C 1
ATOM 1692 O O . ASP A 1 220 ? -2.129 -12.365 14.056 1.00 98.50 220 ASP A O 1
ATOM 1696 N N . LYS A 1 221 ? -1.161 -10.868 12.689 1.00 98.56 221 LYS A N 1
ATOM 1697 C CA . LYS A 1 221 ? -1.780 -9.703 13.340 1.00 98.56 221 LYS A CA 1
ATOM 1698 C C . LYS A 1 221 ? -3.291 -9.634 13.116 1.00 98.56 221 LYS A C 1
ATOM 1700 O O . LYS A 1 221 ? -4.016 -9.264 14.039 1.00 98.56 221 LYS A O 1
ATOM 1705 N N . GLN A 1 222 ? -3.798 -10.059 11.957 1.00 98.06 222 GLN A N 1
ATOM 1706 C CA . GLN A 1 222 ? -5.242 -10.207 11.734 1.00 98.06 222 GLN A CA 1
ATOM 1707 C C . GLN A 1 222 ? -5.843 -11.283 12.646 1.00 98.06 222 GLN A C 1
ATOM 1709 O O . GLN A 1 222 ? -6.900 -11.073 13.245 1.00 98.06 222 GLN A O 1
ATOM 1714 N N . ALA A 1 223 ? -5.166 -12.425 12.789 1.00 98.00 223 ALA A N 1
ATOM 1715 C CA . ALA A 1 223 ? -5.598 -13.496 13.678 1.00 98.00 223 ALA A CA 1
ATOM 1716 C C . ALA A 1 223 ? -5.580 -13.054 15.150 1.00 98.00 223 ALA A C 1
ATOM 1718 O O . ALA A 1 223 ? -6.502 -13.387 15.897 1.00 98.00 223 ALA A O 1
ATOM 1719 N N . LEU A 1 224 ? -4.572 -12.277 15.559 1.00 97.94 224 LEU A N 1
ATOM 1720 C CA . LEU A 1 224 ? -4.500 -11.670 16.887 1.00 97.94 224 LEU A CA 1
ATOM 1721 C C . LEU A 1 224 ? -5.682 -10.728 17.132 1.00 97.94 224 LEU A C 1
ATOM 1723 O O . LEU A 1 224 ? -6.392 -10.905 18.119 1.00 97.94 224 LEU A O 1
ATOM 1727 N N . LEU A 1 225 ? -5.943 -9.790 16.216 1.00 97.31 225 LEU A N 1
ATOM 1728 C CA . LEU A 1 225 ? -7.075 -8.866 16.313 1.00 97.31 225 LEU A CA 1
ATOM 1729 C C . LEU A 1 225 ? -8.407 -9.616 16.444 1.00 97.31 225 LEU A C 1
ATOM 1731 O O . LEU A 1 225 ? -9.215 -9.302 17.317 1.00 97.31 225 LEU A O 1
ATOM 1735 N N . LEU A 1 226 ? -8.611 -10.657 15.633 1.00 96.00 226 LEU A N 1
ATOM 1736 C CA . LEU A 1 226 ? -9.809 -11.493 15.694 1.00 96.00 226 LEU A CA 1
ATOM 1737 C C . LEU A 1 226 ? -9.944 -12.229 17.035 1.00 96.00 226 LEU A C 1
ATOM 1739 O O . LEU A 1 226 ? -11.053 -12.342 17.561 1.00 96.00 226 LEU A O 1
ATOM 1743 N N . ARG A 1 227 ? -8.842 -12.745 17.595 1.00 96.00 227 ARG A N 1
ATOM 1744 C CA . ARG A 1 227 ? -8.840 -13.401 18.914 1.00 96.00 227 ARG A CA 1
ATOM 1745 C C . ARG A 1 227 ? -9.200 -12.414 20.019 1.00 96.00 227 ARG A C 1
ATOM 1747 O O . ARG A 1 227 ? -10.072 -12.732 20.821 1.00 96.00 227 ARG A O 1
ATOM 1754 N N . THR A 1 228 ? -8.597 -11.226 20.021 1.00 95.62 228 THR A N 1
ATOM 1755 C CA . THR A 1 228 ? -8.909 -10.160 20.986 1.00 95.62 228 THR A CA 1
ATOM 1756 C C . THR A 1 228 ? -10.375 -9.748 20.886 1.00 95.62 228 THR A C 1
ATOM 1758 O O . THR A 1 228 ? -11.078 -9.710 21.893 1.00 95.62 228 THR A O 1
ATOM 1761 N N . TYR A 1 229 ? -10.873 -9.535 19.667 1.00 94.12 229 TYR A N 1
ATOM 1762 C CA . TYR A 1 229 ? -12.269 -9.181 19.415 1.00 94.12 229 TYR A CA 1
ATOM 1763 C C . TYR A 1 229 ? -13.244 -10.256 19.931 1.00 94.12 229 TYR A C 1
ATOM 1765 O O . TYR A 1 229 ? -14.209 -9.949 20.629 1.00 94.12 229 TYR A O 1
ATOM 1773 N N . ARG A 1 230 ? -12.969 -11.541 19.662 1.00 91.94 230 ARG A N 1
ATOM 1774 C CA . ARG A 1 230 ? -13.786 -12.662 20.167 1.00 91.94 230 ARG A CA 1
ATOM 1775 C C . ARG A 1 230 ? -13.709 -12.821 21.686 1.00 91.94 230 ARG A C 1
ATOM 1777 O O . ARG A 1 230 ? -14.716 -13.167 22.299 1.00 91.94 230 ARG A O 1
ATOM 1784 N N . GLY A 1 231 ? -12.545 -12.572 22.286 1.00 91.62 231 GLY A N 1
ATOM 1785 C CA . GLY A 1 231 ? -12.372 -12.579 23.7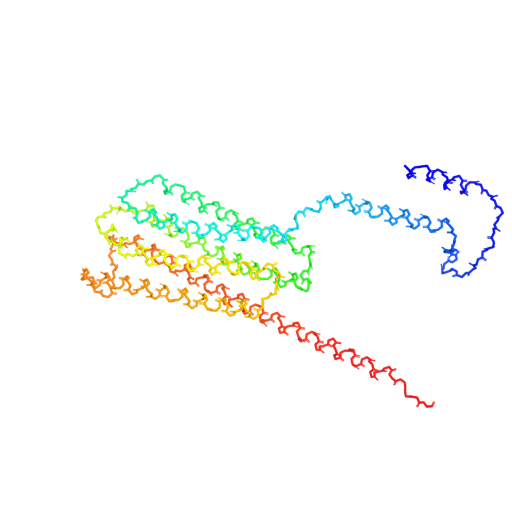40 1.00 91.62 231 GLY A CA 1
ATOM 1786 C C . GLY A 1 231 ? -13.292 -11.566 24.419 1.00 91.62 231 GLY A C 1
ATOM 1787 O O . GLY A 1 231 ? -14.024 -11.921 25.339 1.00 91.62 231 GLY A O 1
ATOM 1788 N N . LEU A 1 232 ? -13.359 -10.346 23.878 1.00 90.44 232 LEU A N 1
ATOM 1789 C CA . LEU A 1 232 ? -14.241 -9.290 24.387 1.00 90.44 232 LEU A CA 1
ATOM 1790 C C . LEU A 1 232 ? -15.726 -9.632 24.253 1.00 90.44 232 LEU A C 1
ATOM 1792 O O . LEU A 1 232 ? -16.508 -9.355 25.165 1.00 90.44 232 LEU A O 1
ATOM 1796 N N . ALA A 1 233 ? -16.115 -10.259 23.141 1.00 86.25 233 ALA A N 1
ATOM 1797 C CA . ALA A 1 233 ? -17.484 -10.728 22.942 1.00 86.25 233 ALA A CA 1
ATOM 1798 C C . ALA A 1 233 ? -17.895 -11.746 24.023 1.00 86.25 233 ALA A C 1
ATOM 1800 O O . ALA A 1 233 ? -18.991 -11.660 24.583 1.00 86.25 233 ALA A O 1
ATOM 1801 N N . HIS A 1 234 ? -16.986 -12.670 24.356 1.00 86.25 234 HIS A N 1
ATOM 1802 C CA . HIS A 1 234 ? -17.205 -13.687 25.379 1.00 86.25 234 HIS A CA 1
ATOM 1803 C C . HIS A 1 234 ? -17.262 -13.089 26.794 1.00 86.25 234 HIS A C 1
ATOM 1805 O O . HIS A 1 234 ? -18.188 -13.388 27.544 1.00 86.25 234 HIS A O 1
ATOM 1811 N N . GLU A 1 235 ? -16.314 -12.220 27.159 1.00 87.00 235 GLU A N 1
ATOM 1812 C CA . GLU A 1 235 ? -16.252 -11.579 28.485 1.00 87.00 235 GLU A CA 1
ATOM 1813 C C . GLU A 1 235 ? -17.497 -10.749 28.809 1.00 87.00 235 GLU A C 1
ATOM 1815 O O . GLU A 1 235 ? -17.946 -10.721 29.954 1.00 87.00 235 GLU A O 1
ATOM 1820 N N . ARG A 1 236 ? -18.085 -10.098 27.802 1.00 82.12 236 ARG A N 1
ATOM 1821 C CA . ARG A 1 236 ? -19.297 -9.289 27.974 1.00 82.12 236 ARG A CA 1
ATOM 1822 C C . ARG A 1 236 ? -20.602 -10.078 27.825 1.00 82.12 236 ARG A C 1
ATOM 1824 O O . ARG A 1 236 ? -21.674 -9.486 27.884 1.00 82.12 236 ARG A O 1
ATOM 1831 N N . GLY A 1 237 ? -20.533 -11.399 27.647 1.00 80.00 237 GLY A N 1
ATOM 1832 C CA . GLY A 1 237 ? -21.716 -12.258 27.577 1.00 80.00 237 GLY A CA 1
ATOM 1833 C C . GLY A 1 237 ? -22.524 -12.136 26.281 1.00 80.00 237 GLY A C 1
ATOM 1834 O O . GLY A 1 237 ? -23.640 -12.643 26.222 1.00 80.00 237 GLY A O 1
ATOM 1835 N N . PHE A 1 238 ? -21.970 -11.523 25.227 1.00 73.50 238 PHE A N 1
ATOM 1836 C CA . PHE A 1 238 ? -22.619 -11.437 23.909 1.00 73.50 238 PHE A CA 1
ATOM 1837 C C . PHE A 1 238 ? -22.568 -12.767 23.129 1.00 73.50 238 PHE A C 1
ATOM 1839 O O . PHE A 1 238 ? -23.130 -12.886 22.042 1.00 73.50 238 PHE A O 1
ATOM 1846 N N . GLY A 1 239 ? -21.912 -13.797 23.672 1.00 70.62 239 GLY A N 1
ATOM 1847 C CA . GLY A 1 239 ? -21.703 -15.071 22.987 1.00 70.62 239 GLY A CA 1
ATOM 1848 C C . GLY A 1 239 ? -20.650 -14.961 21.879 1.00 70.62 239 GLY A C 1
ATOM 1849 O O . GLY A 1 239 ? -19.727 -14.154 21.955 1.00 70.62 239 GLY A O 1
ATOM 1850 N N . ALA A 1 240 ? -20.760 -15.800 20.844 1.00 66.00 240 ALA A N 1
ATOM 1851 C CA . ALA A 1 240 ? -19.778 -15.861 19.755 1.00 66.00 240 ALA A CA 1
ATOM 1852 C C . ALA A 1 240 ? -19.834 -14.665 18.775 1.00 66.00 240 ALA A C 1
ATOM 1854 O O . ALA A 1 240 ? -18.963 -14.560 17.909 1.00 66.00 240 ALA A O 1
ATOM 1855 N N . GLN A 1 241 ? -20.834 -13.780 18.880 1.00 64.31 241 GLN A N 1
ATOM 1856 C CA . GLN A 1 241 ? -21.028 -12.641 17.979 1.00 64.31 241 GLN A CA 1
ATOM 1857 C C . GLN A 1 241 ? -21.391 -11.372 18.753 1.00 64.31 241 GLN A C 1
ATOM 1859 O O . GLN A 1 241 ? -22.425 -11.300 19.403 1.00 64.31 241 GLN A O 1
ATOM 1864 N N . MET A 1 242 ? -20.555 -10.343 18.620 1.00 64.44 242 MET A N 1
ATOM 1865 C CA . MET A 1 242 ? -20.745 -9.026 19.233 1.00 64.44 242 MET A CA 1
ATOM 1866 C C . MET A 1 242 ? -21.508 -8.077 18.294 1.00 64.44 242 MET A C 1
ATOM 1868 O O . MET A 1 242 ? -21.095 -6.946 18.054 1.00 64.44 242 MET A O 1
ATOM 1872 N N . VAL A 1 243 ? -22.600 -8.558 17.694 1.00 72.00 243 VAL A N 1
ATOM 1873 C CA . VAL A 1 243 ? -23.439 -7.742 16.803 1.00 72.00 243 VAL A CA 1
ATOM 1874 C C . VAL A 1 243 ? -24.534 -7.096 17.648 1.00 72.00 243 VAL A C 1
ATOM 1876 O O . VAL A 1 243 ? -25.659 -7.584 17.703 1.00 72.00 243 VAL A O 1
ATOM 1879 N N . SER A 1 244 ? -24.179 -6.028 18.362 1.00 79.12 244 SER A N 1
ATOM 1880 C CA . SER A 1 244 ? -25.146 -5.122 18.988 1.00 79.12 244 SER A CA 1
ATOM 1881 C C . SER A 1 244 ? -25.301 -3.870 18.133 1.00 79.12 244 SER A C 1
ATOM 1883 O O . SER A 1 244 ? -24.326 -3.394 17.552 1.00 79.12 244 SER A O 1
ATOM 1885 N N . GLU A 1 245 ? -26.514 -3.321 18.081 1.00 83.62 245 GLU A N 1
ATOM 1886 C CA . GLU A 1 245 ? -26.783 -2.028 17.436 1.00 83.62 245 GLU A CA 1
ATOM 1887 C C . GLU A 1 245 ? -25.893 -0.923 18.028 1.00 83.62 245 GLU A C 1
ATOM 1889 O O . GLU A 1 245 ? -25.329 -0.121 17.289 1.00 83.62 245 GLU A O 1
ATOM 1894 N N . ASP A 1 246 ? -25.656 -0.987 19.341 1.00 85.31 246 ASP A N 1
ATOM 1895 C CA . ASP A 1 246 ? -24.791 -0.061 20.079 1.00 85.31 246 ASP A CA 1
ATOM 1896 C C . ASP A 1 246 ? -23.304 -0.136 19.692 1.00 85.31 246 ASP A C 1
ATOM 1898 O O . ASP A 1 246 ? -22.554 0.752 20.068 1.00 85.31 246 ASP A O 1
ATOM 1902 N N . LEU A 1 247 ? -22.862 -1.184 18.978 1.00 88.56 247 LEU A N 1
ATOM 1903 C CA . LEU A 1 247 ? -21.462 -1.353 18.545 1.00 88.56 247 LEU A CA 1
ATOM 1904 C C . LEU A 1 247 ? -21.320 -1.434 17.017 1.00 88.56 247 LEU A C 1
ATOM 1906 O O . LEU A 1 247 ? -20.373 -2.022 16.482 1.00 88.56 247 LEU A O 1
ATOM 1910 N N . ALA A 1 248 ? -22.309 -0.928 16.279 1.00 91.88 248 ALA A N 1
ATOM 1911 C CA . ALA A 1 248 ? -22.323 -1.023 14.825 1.00 91.88 248 ALA A CA 1
ATOM 1912 C C . ALA A 1 248 ? -21.158 -0.249 14.174 1.00 91.88 248 ALA A C 1
ATOM 1914 O O . ALA A 1 248 ? -20.542 -0.762 13.233 1.00 91.88 248 ALA A O 1
ATOM 1915 N N . SER A 1 249 ? -20.821 0.942 14.683 1.00 93.81 249 SER A N 1
ATOM 1916 C CA . SER A 1 249 ? -19.694 1.761 14.210 1.00 93.81 249 SER A CA 1
ATOM 1917 C C . SER A 1 249 ? -18.354 1.073 14.473 1.00 93.81 249 SER A C 1
ATOM 1919 O O . SER A 1 249 ? -17.531 0.958 13.569 1.00 93.81 249 SER A O 1
ATOM 1921 N N . GLU A 1 250 ? -18.158 0.519 15.664 1.00 94.69 250 GLU A N 1
ATOM 1922 C CA . GLU A 1 250 ? -16.969 -0.226 16.084 1.00 94.69 250 GLU A CA 1
ATOM 1923 C C . GLU A 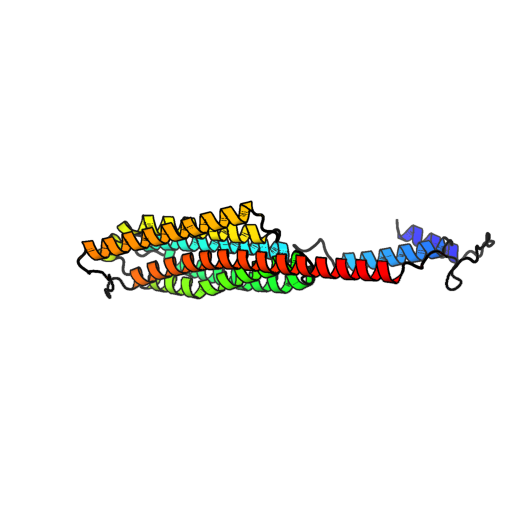1 250 ? -16.741 -1.460 15.225 1.00 94.69 250 GLU A C 1
ATOM 1925 O O . GLU A 1 250 ? -15.633 -1.707 14.739 1.00 94.69 250 GLU A O 1
ATOM 1930 N N . ASN A 1 251 ? -17.805 -2.226 15.000 1.00 94.00 251 ASN A N 1
ATOM 1931 C CA . ASN A 1 251 ? -17.753 -3.410 14.160 1.00 94.00 251 ASN A CA 1
ATOM 1932 C C . ASN A 1 251 ? -17.400 -3.045 12.716 1.00 94.00 251 ASN A C 1
ATOM 1934 O O . ASN A 1 251 ? -16.565 -3.713 12.102 1.00 94.00 251 ASN A O 1
ATOM 1938 N N . THR A 1 252 ? -17.989 -1.969 12.189 1.00 95.38 252 THR A N 1
ATOM 1939 C CA . THR A 1 252 ? -17.702 -1.476 10.836 1.00 95.38 252 THR A CA 1
ATOM 1940 C C . THR A 1 252 ? -16.261 -0.981 10.722 1.00 95.38 252 THR A C 1
ATOM 1942 O O . THR A 1 252 ? -15.578 -1.322 9.756 1.00 95.38 252 THR A O 1
ATOM 1945 N N . PHE A 1 253 ? -15.752 -0.276 11.735 1.00 96.81 253 PHE A N 1
ATOM 1946 C CA . PHE A 1 253 ? -14.375 0.210 11.782 1.00 96.81 253 PHE A CA 1
ATOM 1947 C C . PHE A 1 253 ? -13.356 -0.940 11.797 1.00 96.81 253 PHE A C 1
ATOM 1949 O O . PHE A 1 253 ? -12.451 -0.992 10.960 1.00 96.81 253 PHE A O 1
ATOM 1956 N N . VAL A 1 254 ? -13.525 -1.913 12.701 1.00 96.69 254 VAL A N 1
ATOM 1957 C CA . VAL A 1 254 ? -12.640 -3.090 12.803 1.00 96.69 254 VAL A CA 1
ATOM 1958 C C . VAL A 1 254 ? -12.709 -3.946 11.536 1.00 96.69 254 VAL A C 1
ATOM 1960 O O . VAL A 1 254 ? -11.687 -4.463 11.066 1.00 96.69 254 VAL A O 1
ATOM 1963 N N . PHE A 1 255 ? -13.899 -4.075 10.947 1.00 96.50 255 PHE A N 1
ATOM 1964 C CA . PHE A 1 255 ? -14.080 -4.749 9.668 1.00 96.50 255 PHE A CA 1
ATOM 1965 C C . PHE A 1 255 ? -13.339 -4.024 8.540 1.00 96.50 255 PHE A C 1
ATOM 1967 O O . PHE A 1 255 ? -12.594 -4.668 7.800 1.00 96.50 255 PHE A O 1
ATOM 1974 N N . ALA A 1 256 ? -13.475 -2.700 8.433 1.00 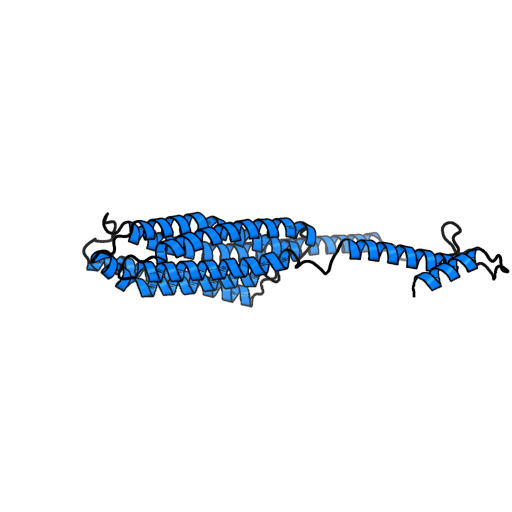97.75 256 ALA A N 1
ATOM 1975 C CA . ALA A 1 256 ? -12.784 -1.895 7.431 1.00 97.75 256 ALA A CA 1
ATOM 1976 C C . ALA A 1 256 ? -11.256 -2.040 7.548 1.00 97.75 256 ALA A C 1
ATOM 1978 O O . ALA A 1 256 ? -10.593 -2.321 6.547 1.00 97.75 256 ALA A O 1
ATOM 1979 N N . LEU A 1 257 ? -10.707 -1.966 8.767 1.00 98.19 257 LEU A N 1
ATOM 1980 C CA . LEU A 1 257 ? -9.276 -2.169 9.026 1.00 98.19 257 LEU A CA 1
ATOM 1981 C C . LEU A 1 257 ? -8.812 -3.563 8.574 1.00 98.19 257 LEU A C 1
ATOM 1983 O O . LEU A 1 257 ? -7.794 -3.708 7.896 1.00 98.19 257 LEU A O 1
ATOM 1987 N N . SER A 1 258 ? -9.593 -4.594 8.900 1.00 98.00 258 SER A N 1
ATOM 1988 C CA . SER A 1 258 ? -9.294 -5.979 8.523 1.00 98.00 258 SER A CA 1
ATOM 1989 C C . SER A 1 258 ? -9.347 -6.188 7.006 1.00 98.00 258 SER A C 1
ATOM 1991 O O . SER A 1 258 ? -8.483 -6.861 6.440 1.00 98.00 258 SER A O 1
ATOM 1993 N N . VAL A 1 259 ? -10.337 -5.596 6.329 1.00 98.12 259 VAL A N 1
ATOM 1994 C CA . VAL A 1 259 ? -10.479 -5.650 4.867 1.00 98.12 259 VAL A CA 1
ATOM 1995 C C . VAL A 1 259 ? -9.327 -4.932 4.177 1.00 98.12 259 VAL A C 1
ATOM 1997 O O . VAL A 1 259 ? -8.806 -5.459 3.194 1.00 98.12 259 VAL A O 1
ATOM 2000 N N . TRP A 1 260 ? -8.914 -3.768 4.681 1.00 98.00 260 TRP A N 1
ATOM 2001 C CA . TRP A 1 260 ? -7.751 -3.052 4.165 1.00 98.00 260 TRP A CA 1
ATOM 2002 C C . TRP A 1 260 ? -6.480 -3.897 4.284 1.00 98.00 260 TRP A C 1
ATOM 2004 O O . TRP A 1 260 ? -5.835 -4.152 3.269 1.00 98.00 260 TRP A O 1
ATOM 2014 N N . ALA A 1 261 ? -6.173 -4.425 5.473 1.00 98.38 261 ALA A N 1
ATOM 2015 C CA . ALA A 1 261 ? -4.992 -5.263 5.673 1.00 98.38 261 ALA A CA 1
ATOM 2016 C C . ALA A 1 261 ? -4.993 -6.509 4.766 1.00 98.38 261 ALA A C 1
ATOM 2018 O O . ALA A 1 261 ? -3.971 -6.852 4.174 1.00 98.38 261 ALA A O 1
ATOM 2019 N N . ARG A 1 262 ? -6.160 -7.144 4.574 1.00 98.31 262 ARG A N 1
ATOM 2020 C CA . ARG A 1 262 ? -6.308 -8.262 3.630 1.00 98.31 262 ARG A CA 1
ATOM 2021 C C . ARG A 1 262 ? -6.018 -7.828 2.192 1.00 98.31 262 ARG A C 1
ATOM 2023 O O . ARG A 1 262 ? -5.273 -8.512 1.507 1.00 98.31 262 ARG A O 1
ATOM 2030 N N . LYS A 1 263 ? -6.567 -6.693 1.745 1.00 98.25 263 LYS A N 1
ATOM 2031 C CA . LYS A 1 263 ? -6.324 -6.159 0.394 1.00 98.25 263 LYS A CA 1
ATOM 2032 C C . LYS A 1 263 ? -4.845 -5.865 0.142 1.00 98.25 263 LYS A C 1
ATOM 2034 O O . LYS A 1 263 ? -4.387 -6.078 -0.972 1.00 98.25 263 LYS A O 1
ATOM 2039 N N . ILE A 1 264 ? -4.108 -5.406 1.154 1.00 98.44 264 ILE A N 1
ATOM 2040 C CA . ILE A 1 264 ? -2.655 -5.215 1.051 1.00 98.44 264 ILE A CA 1
ATOM 2041 C C . ILE A 1 264 ? -1.926 -6.556 0.906 1.00 98.44 264 ILE A C 1
ATOM 2043 O O . ILE A 1 264 ? -1.061 -6.687 0.046 1.00 98.44 264 ILE A O 1
ATOM 2047 N N . ALA A 1 265 ? -2.306 -7.573 1.682 1.00 98.56 265 ALA A N 1
ATOM 2048 C CA . ALA A 1 265 ? -1.744 -8.914 1.521 1.00 98.56 265 ALA A CA 1
ATOM 2049 C C . ALA A 1 265 ? -2.073 -9.527 0.145 1.00 98.56 265 ALA A C 1
ATOM 2051 O O . ALA A 1 265 ? -1.230 -10.182 -0.462 1.00 98.56 265 ALA A O 1
ATOM 2052 N N . ASP A 1 266 ? -3.282 -9.297 -0.370 1.00 98.38 266 ASP A N 1
ATOM 2053 C CA . ASP A 1 266 ? -3.691 -9.753 -1.701 1.00 98.38 266 ASP A CA 1
ATOM 2054 C C . ASP A 1 266 ? -2.933 -9.010 -2.815 1.00 98.38 266 ASP A C 1
ATOM 2056 O O . ASP A 1 266 ? -2.523 -9.638 -3.790 1.00 98.38 266 ASP A O 1
ATOM 2060 N N . LEU A 1 267 ? -2.684 -7.702 -2.652 1.00 98.31 267 LEU A N 1
ATOM 2061 C CA . LEU A 1 267 ? -1.814 -6.923 -3.539 1.00 98.31 267 LEU A CA 1
ATOM 2062 C C . LEU A 1 267 ? -0.407 -7.518 -3.587 1.00 98.31 267 LEU A C 1
ATOM 2064 O O . LEU A 1 267 ? 0.112 -7.730 -4.677 1.00 98.31 267 LEU A O 1
ATOM 2068 N N . ALA A 1 268 ? 0.184 -7.801 -2.427 1.00 98.50 268 ALA A N 1
ATOM 2069 C CA . ALA A 1 268 ? 1.527 -8.357 -2.342 1.00 98.50 268 ALA A CA 1
ATOM 2070 C C . ALA A 1 268 ? 1.639 -9.680 -3.118 1.00 98.50 268 ALA A C 1
ATOM 2072 O O . ALA A 1 268 ? 2.528 -9.837 -3.948 1.00 98.50 268 ALA A O 1
ATOM 2073 N N . ARG A 1 269 ? 0.671 -10.594 -2.949 1.00 98.50 269 ARG A N 1
ATOM 2074 C CA . ARG A 1 269 ? 0.626 -11.846 -3.729 1.00 98.50 269 ARG A CA 1
ATOM 2075 C C . ARG A 1 269 ? 0.446 -11.606 -5.228 1.00 98.50 269 ARG A C 1
ATOM 2077 O O . ARG A 1 269 ? 1.056 -12.303 -6.028 1.00 98.50 269 ARG A O 1
ATOM 2084 N N . ASN A 1 270 ? -0.384 -10.637 -5.610 1.00 98.25 270 ASN A N 1
ATOM 2085 C CA . ASN A 1 270 ? -0.606 -10.294 -7.015 1.00 98.25 270 ASN A CA 1
ATOM 2086 C C . ASN A 1 270 ? 0.656 -9.705 -7.669 1.00 98.25 270 ASN A C 1
ATOM 2088 O O . ASN A 1 270 ? 0.942 -10.009 -8.819 1.00 98.25 270 ASN A O 1
ATOM 2092 N N . ILE A 1 271 ? 1.427 -8.894 -6.939 1.00 98.06 271 ILE A N 1
ATOM 2093 C CA . ILE A 1 271 ? 2.723 -8.373 -7.399 1.00 98.06 271 ILE A CA 1
ATOM 2094 C C . ILE A 1 271 ? 3.685 -9.526 -7.703 1.00 98.06 271 ILE A C 1
ATOM 2096 O O . ILE A 1 271 ? 4.242 -9.559 -8.797 1.00 98.06 271 ILE A O 1
ATOM 2100 N N . LEU A 1 272 ? 3.807 -10.493 -6.788 1.00 98.12 272 LEU A N 1
ATOM 2101 C CA . LEU A 1 272 ? 4.659 -11.670 -6.982 1.00 98.12 272 LEU A CA 1
ATOM 2102 C C . LEU A 1 272 ? 4.206 -12.531 -8.178 1.00 98.12 272 LEU A C 1
ATOM 2104 O O . LEU A 1 272 ? 5.029 -12.929 -8.993 1.00 98.12 272 LEU A O 1
ATOM 2108 N N . ASP A 1 273 ? 2.898 -12.762 -8.347 1.00 97.69 273 ASP A N 1
ATOM 2109 C CA . ASP A 1 273 ? 2.377 -13.528 -9.494 1.00 97.69 273 ASP A CA 1
ATOM 2110 C C . ASP A 1 273 ? 2.597 -12.810 -10.839 1.00 97.69 273 ASP A C 1
ATOM 2112 O O . ASP A 1 273 ? 2.922 -13.442 -11.850 1.00 97.69 273 ASP A O 1
ATOM 2116 N N . ILE A 1 274 ? 2.446 -11.479 -10.869 1.00 96.31 274 ILE A N 1
ATOM 2117 C CA . ILE A 1 274 ? 2.745 -10.671 -12.060 1.00 96.31 274 ILE A CA 1
ATOM 2118 C C . ILE A 1 274 ? 4.229 -10.789 -12.416 1.00 96.31 274 ILE A C 1
ATOM 2120 O O . ILE A 1 274 ? 4.543 -10.969 -13.594 1.00 96.31 274 ILE A O 1
ATOM 2124 N N . ASP A 1 275 ? 5.114 -10.707 -11.424 1.00 96.12 275 ASP A N 1
ATOM 2125 C CA . ASP A 1 275 ? 6.559 -10.843 -11.603 1.00 96.12 275 ASP A CA 1
ATOM 2126 C C . ASP A 1 275 ? 6.922 -12.206 -12.219 1.00 96.12 275 ASP A C 1
ATOM 2128 O O . ASP A 1 275 ? 7.441 -12.268 -13.339 1.00 96.12 275 ASP A O 1
ATOM 2132 N N . ASP A 1 276 ? 6.471 -13.291 -11.581 1.00 96.06 276 ASP A N 1
ATOM 2133 C CA . ASP A 1 276 ? 6.663 -14.672 -12.034 1.00 96.06 276 ASP A CA 1
ATOM 2134 C C . ASP A 1 276 ? 6.112 -14.912 -13.448 1.00 96.06 276 ASP A C 1
ATOM 2136 O O . ASP A 1 276 ? 6.662 -15.677 -14.252 1.00 96.06 276 ASP A O 1
ATOM 2140 N N . ARG A 1 277 ? 4.957 -14.321 -13.777 1.00 95.50 277 ARG A N 1
ATOM 2141 C CA . ARG A 1 277 ? 4.364 -14.435 -15.117 1.00 95.50 277 ARG A CA 1
ATOM 2142 C C . ARG A 1 277 ? 5.242 -13.756 -16.166 1.00 95.50 277 ARG A C 1
ATOM 2144 O O . ARG A 1 277 ? 5.510 -14.364 -17.203 1.00 95.50 277 ARG A O 1
ATOM 2151 N N . LEU A 1 278 ? 5.690 -12.532 -15.906 1.00 92.25 278 LEU A N 1
ATOM 2152 C CA . LEU A 1 278 ? 6.482 -11.752 -16.859 1.00 92.25 278 LEU A CA 1
ATOM 2153 C C . LEU A 1 278 ? 7.872 -12.357 -17.084 1.00 92.25 278 LEU A C 1
ATOM 2155 O O . LEU A 1 278 ? 8.358 -12.385 -18.219 1.00 92.25 278 LEU A O 1
ATOM 2159 N N . ASP A 1 279 ? 8.477 -12.925 -16.047 1.00 90.75 279 ASP A N 1
ATOM 2160 C CA . ASP A 1 279 ? 9.766 -13.606 -16.161 1.00 90.75 279 ASP A CA 1
ATOM 2161 C C . ASP A 1 279 ? 9.668 -14.895 -16.989 1.00 90.75 279 ASP A C 1
ATOM 2163 O O . ASP A 1 279 ? 10.535 -15.181 -17.826 1.00 90.75 279 ASP A O 1
ATOM 2167 N N . ARG A 1 280 ? 8.563 -15.641 -16.860 1.00 90.56 280 ARG A N 1
ATOM 2168 C CA . ARG A 1 280 ? 8.275 -16.796 -17.727 1.00 90.56 280 ARG A CA 1
ATOM 2169 C C . ARG A 1 280 ? 8.122 -16.389 -19.193 1.00 90.56 280 ARG A C 1
ATOM 2171 O O . ARG A 1 280 ? 8.722 -17.023 -20.064 1.00 90.56 280 ARG A O 1
ATOM 2178 N N . GLU A 1 281 ? 7.385 -15.317 -19.480 1.00 88.38 281 GLU A N 1
ATOM 2179 C CA . GLU A 1 281 ? 7.214 -14.798 -20.847 1.00 88.38 281 GLU A CA 1
ATOM 2180 C C . GLU A 1 281 ? 8.549 -14.346 -21.469 1.00 88.38 281 GLU A C 1
ATOM 2182 O O . GLU A 1 281 ? 8.839 -14.628 -22.642 1.00 88.38 281 GLU A O 1
ATOM 2187 N N . ARG A 1 282 ? 9.413 -13.705 -20.673 1.00 84.00 282 ARG A N 1
ATOM 2188 C CA . ARG A 1 282 ? 10.759 -13.295 -21.097 1.00 84.00 282 ARG A CA 1
ATOM 2189 C C . ARG A 1 282 ? 11.646 -14.493 -21.438 1.00 84.00 282 ARG A C 1
ATOM 2191 O O . ARG A 1 282 ? 12.343 -14.477 -22.454 1.00 84.00 282 ARG A O 1
ATOM 2198 N N . ASN A 1 283 ? 11.588 -15.556 -20.641 1.00 83.00 283 ASN A N 1
ATOM 2199 C CA . ASN A 1 283 ? 12.355 -16.770 -20.907 1.00 83.00 283 ASN A CA 1
ATOM 2200 C C . ASN A 1 283 ? 11.885 -17.471 -22.192 1.00 83.00 283 ASN A C 1
ATOM 2202 O O . ASN A 1 283 ? 12.719 -17.848 -23.016 1.00 83.00 283 ASN A O 1
ATOM 2206 N N . CYS A 1 284 ? 10.572 -17.557 -22.435 1.00 74.62 284 CYS A N 1
ATOM 2207 C CA . CYS A 1 284 ? 10.025 -18.148 -23.661 1.00 74.62 284 CYS A CA 1
ATOM 2208 C C . CYS A 1 284 ? 10.417 -17.375 -24.930 1.00 74.62 284 CYS A C 1
ATOM 2210 O O . CYS A 1 284 ? 10.794 -17.982 -25.937 1.00 74.62 284 CYS A O 1
ATOM 2212 N N . THR A 1 285 ? 10.366 -16.040 -24.897 1.00 76.00 285 THR A N 1
ATOM 2213 C CA . THR A 1 285 ? 10.786 -15.205 -26.038 1.00 76.00 285 THR A CA 1
ATOM 2214 C C . THR A 1 285 ? 12.289 -15.306 -26.297 1.00 76.00 285 THR A C 1
ATOM 2216 O O . THR A 1 285 ? 12.706 -15.375 -27.455 1.00 76.00 285 THR A O 1
ATOM 2219 N N . GLY A 1 286 ? 13.104 -15.418 -25.242 1.00 73.19 286 GLY A N 1
ATOM 2220 C CA . GLY A 1 286 ? 14.530 -15.728 -25.352 1.00 73.19 286 GLY A CA 1
ATOM 2221 C C . GLY A 1 286 ? 14.787 -17.084 -26.014 1.00 73.19 286 GLY A C 1
ATOM 2222 O O . GLY A 1 286 ? 15.613 -17.180 -26.922 1.00 73.19 286 GLY A O 1
ATOM 2223 N N . THR A 1 287 ? 14.040 -18.124 -25.632 1.00 73.50 287 THR A N 1
ATOM 2224 C CA . THR A 1 287 ? 14.125 -19.446 -26.273 1.00 73.50 287 THR A CA 1
ATOM 2225 C C . THR A 1 287 ? 13.745 -19.384 -27.751 1.00 73.50 287 THR A C 1
ATOM 2227 O O . THR A 1 287 ? 14.451 -19.960 -28.576 1.00 73.50 287 THR A O 1
ATOM 2230 N N . LEU A 1 288 ? 12.691 -18.643 -28.113 1.00 68.50 288 LEU A N 1
ATOM 2231 C CA . LEU A 1 288 ? 12.283 -18.462 -29.509 1.00 68.50 288 LEU A CA 1
ATOM 2232 C C . LEU A 1 288 ? 13.347 -17.704 -30.317 1.00 68.50 288 LEU A C 1
ATOM 2234 O O . LEU A 1 288 ? 13.702 -18.127 -31.413 1.00 68.50 288 LEU A O 1
ATOM 2238 N N . ALA A 1 289 ? 13.897 -16.615 -29.775 1.00 71.81 289 ALA A N 1
ATOM 2239 C CA . ALA A 1 289 ? 14.958 -15.851 -30.427 1.00 71.81 289 ALA A CA 1
ATOM 2240 C C . ALA A 1 289 ? 16.225 -16.698 -30.631 1.00 71.81 289 ALA A C 1
ATOM 2242 O O . ALA A 1 289 ? 16.849 -16.641 -31.693 1.00 71.81 289 ALA A O 1
ATOM 2243 N N . ASN A 1 290 ? 16.575 -17.527 -29.645 1.00 75.81 290 ASN A N 1
ATOM 2244 C CA . ASN A 1 290 ? 17.696 -18.458 -29.739 1.00 75.81 290 ASN A CA 1
ATOM 2245 C C . ASN A 1 290 ? 17.424 -19.582 -30.750 1.00 75.81 290 ASN A C 1
ATOM 2247 O O . ASN A 1 290 ? 18.311 -19.911 -31.534 1.00 75.81 290 ASN A O 1
ATOM 2251 N N . ALA A 1 291 ? 16.201 -20.119 -30.799 1.00 72.44 291 ALA A N 1
ATOM 2252 C CA . ALA A 1 291 ? 15.794 -21.117 -31.787 1.00 72.44 291 ALA A CA 1
ATOM 2253 C C . ALA A 1 291 ? 15.803 -20.549 -33.217 1.00 72.44 291 ALA A C 1
ATOM 2255 O O . ALA A 1 291 ? 16.285 -21.205 -34.138 1.00 72.44 291 ALA A O 1
ATOM 2256 N N . LEU A 1 292 ? 15.347 -19.306 -33.402 1.00 70.06 292 LEU A N 1
ATOM 2257 C CA . LEU A 1 292 ? 15.399 -18.607 -34.687 1.00 70.06 292 LEU A CA 1
ATOM 2258 C C . LEU A 1 292 ? 16.840 -18.326 -35.125 1.00 70.06 292 LEU A C 1
ATOM 2260 O O . LEU A 1 292 ? 17.165 -18.549 -36.288 1.00 70.06 292 LEU A O 1
ATOM 2264 N N . ARG A 1 293 ? 17.728 -17.908 -34.209 1.00 74.44 293 ARG A N 1
ATOM 2265 C CA . ARG A 1 293 ? 19.166 -17.769 -34.510 1.00 74.44 293 ARG A CA 1
ATOM 2266 C C . ARG A 1 293 ? 19.797 -19.104 -34.891 1.00 74.44 293 ARG A C 1
ATOM 2268 O O . ARG A 1 293 ? 20.518 -19.159 -35.881 1.00 74.44 293 ARG A O 1
ATOM 2275 N N . ALA A 1 294 ? 19.506 -20.171 -34.149 1.00 75.38 294 ALA A N 1
ATOM 2276 C CA . ALA A 1 294 ? 20.024 -21.504 -34.442 1.00 75.38 294 ALA A CA 1
ATOM 2277 C C . ALA A 1 294 ? 19.547 -22.014 -35.814 1.00 75.38 294 ALA A C 1
ATOM 2279 O O . ALA A 1 294 ? 20.358 -22.522 -36.583 1.00 75.38 294 ALA A O 1
ATOM 2280 N N . GLY A 1 295 ? 18.268 -21.812 -36.151 1.00 74.06 295 GLY A N 1
ATOM 2281 C CA . GLY A 1 295 ? 17.709 -22.146 -37.464 1.00 74.06 295 GLY A CA 1
ATOM 2282 C C . GLY A 1 295 ? 18.300 -21.322 -38.614 1.00 74.06 295 GLY A C 1
ATOM 2283 O O . GLY A 1 295 ? 18.511 -21.845 -39.704 1.00 74.06 295 GLY A O 1
ATOM 2284 N N . PHE A 1 296 ? 18.626 -20.047 -38.380 1.00 68.94 296 PHE A N 1
ATOM 2285 C CA . PHE A 1 296 ? 19.307 -19.218 -39.379 1.00 68.94 296 PHE A CA 1
ATOM 2286 C C . PHE A 1 296 ? 20.765 -19.646 -39.591 1.00 68.94 296 PHE A C 1
ATOM 2288 O O . PHE A 1 296 ? 21.230 -19.694 -40.727 1.00 68.94 296 PHE A O 1
ATOM 2295 N N . CYS A 1 297 ? 21.487 -20.001 -38.524 1.00 70.38 297 CYS A N 1
ATOM 2296 C CA . CYS A 1 297 ? 22.866 -20.480 -38.635 1.00 70.38 297 CYS A CA 1
ATOM 2297 C C . CYS A 1 297 ? 22.967 -21.822 -39.377 1.00 70.38 297 CYS A C 1
ATOM 2299 O O . CYS A 1 297 ? 23.912 -22.014 -40.137 1.00 70.38 297 CYS A O 1
ATOM 2301 N N . THR A 1 298 ? 21.999 -22.730 -39.212 1.00 71.56 298 THR A N 1
ATOM 2302 C CA . THR A 1 298 ? 21.984 -24.017 -39.930 1.00 71.56 298 THR A CA 1
ATOM 2303 C C . THR A 1 298 ? 21.531 -23.893 -41.385 1.00 71.56 298 THR A C 1
ATOM 2305 O O . THR A 1 298 ? 21.987 -24.661 -42.226 1.00 71.56 298 THR A O 1
ATOM 2308 N N . ALA A 1 299 ? 20.684 -22.915 -41.719 1.00 67.06 299 ALA A N 1
ATOM 2309 C CA . ALA A 1 299 ? 20.249 -22.682 -43.098 1.00 67.06 299 ALA A CA 1
ATOM 2310 C C . ALA A 1 299 ? 21.333 -22.042 -43.991 1.00 67.06 299 ALA A C 1
ATOM 2312 O O . ALA A 1 299 ? 21.273 -22.178 -45.211 1.00 67.06 299 ALA A O 1
ATOM 2313 N N . PHE A 1 300 ? 22.322 -21.360 -43.401 1.00 57.88 300 PHE A N 1
ATOM 2314 C CA . PHE A 1 300 ? 23.381 -20.644 -44.127 1.00 57.88 300 PHE A CA 1
ATOM 2315 C C . PHE A 1 300 ? 24.763 -21.308 -44.072 1.00 57.88 300 PHE A C 1
ATOM 2317 O O . PHE A 1 300 ? 25.708 -20.781 -44.662 1.00 57.88 300 PHE A O 1
ATOM 2324 N N . SER A 1 301 ? 24.910 -22.470 -43.427 1.00 50.91 301 SER A N 1
ATOM 2325 C CA . SER A 1 301 ? 26.133 -23.263 -43.565 1.00 50.91 301 SER A CA 1
ATOM 2326 C C . SER A 1 301 ? 26.162 -23.906 -44.955 1.00 50.91 301 SER A C 1
ATOM 2328 O O . SER A 1 301 ? 25.591 -24.977 -45.173 1.00 50.91 301 SER A O 1
ATOM 2330 N N . VAL A 1 302 ? 26.795 -23.225 -45.912 1.00 58.03 302 VAL A N 1
ATOM 2331 C CA . VAL A 1 302 ? 27.146 -23.801 -47.213 1.00 58.03 302 VAL A CA 1
ATOM 2332 C C . VAL A 1 302 ? 28.094 -24.974 -46.942 1.00 58.03 302 VAL A C 1
ATOM 2334 O O . VAL A 1 302 ? 29.094 -24.774 -46.256 1.00 58.03 302 VAL A O 1
ATOM 2337 N N . PRO A 1 303 ? 27.791 -26.199 -47.404 1.00 61.47 303 PRO A N 1
ATOM 2338 C CA . PRO A 1 303 ? 28.704 -27.317 -47.228 1.00 61.47 303 PRO A CA 1
ATOM 2339 C C . PRO A 1 303 ? 29.989 -27.031 -48.008 1.00 61.47 303 PRO A C 1
ATOM 2341 O O . PRO A 1 303 ? 29.942 -26.913 -49.234 1.00 61.47 303 PRO A O 1
ATOM 2344 N N . ASP A 1 304 ? 31.109 -26.920 -47.292 1.00 59.25 304 ASP A N 1
ATOM 2345 C CA . ASP A 1 304 ? 32.439 -26.846 -47.895 1.00 59.25 304 ASP A CA 1
ATOM 2346 C C . ASP A 1 304 ? 32.639 -28.080 -48.786 1.00 59.25 304 ASP A C 1
ATOM 2348 O O . ASP A 1 304 ? 32.576 -29.226 -48.327 1.00 59.25 304 ASP A O 1
ATOM 2352 N N . LYS A 1 305 ? 32.816 -27.827 -50.082 1.00 54.03 305 LYS A N 1
ATOM 2353 C CA . LYS A 1 305 ? 33.208 -28.803 -51.097 1.00 54.03 305 LYS A CA 1
ATOM 2354 C C . LYS A 1 305 ? 34.550 -28.407 -51.678 1.00 54.03 305 LYS A C 1
ATOM 2356 O O . LYS A 1 305 ? 34.714 -27.202 -51.971 1.00 54.03 305 LYS A O 1
#

Radius of gyration: 31.68 Å; chains: 1; bounding box: 69×62×86 Å

Secondary structure (DSSP, 8-state):
-HHHHHHHHHHHHHS-----------GGG--TTSHHHHHHHHHHHHHHHHHHHHHS-S----HHHHHHHHHHHHHHHHHHHHHHHHHHHTSSS--THHHHHHHHHHHHHHHHHHHHHHHHHTHHHHTT-THHHHHHHHHHHHHHHHHHTHHHHHHHHHHHHS----HHHHHHHHHHHHHHHHHHHHHHHHHHHHHHHTTTS---HHHHHHHHHHHHHHHHHHHHHHHHHHHHHHHTT-TT----GGGHHHHHHHHHHHHHHHHHHHHHHHHHHHHHHHHHHHHHHHHHHHHHHHHHHHHS-PPP-

pLDDT: mean 86.44, std 13.91, range [44.84, 98.69]

Organism: NCBI:txid1333877

Foldseek 3Di:
DVVVVVVVLVVVVVDPDDDDDADQPDDVSDRCPPPNNVVVVVVVVVVVVVVVPVVQDPPDCQLLNVLLVLLLVLLVLVLVLLVLLLPLLLDQDDDPSLVVSVVSLVVSLVSLVVSVVSLVVNCVVCVLPDLSVLLSVLSVLLSVLSNVLSVLSVLSSVLSVPDDSDPVSNVLSVQLSVLLNQLSVLLSVLSSLSSVCSNRSAQDPVSLVVNVVSLVSNVVSLVVSLVSNQVVCVVVPVPRDPPDPNCPSVVSNNVSSSVSSVSSSVSSVVSVVSNVVVVVVVVVVVVVVVVVVVVVVVVPPDPDD